Protein AF-A1ZCP8-F1 (afdb_monomer)

Sequence (213 aa):
MRYFDKTYQQSLEYLWQHRATLKKHLPSDSAEAAFVLAMGFPELLRFEAMQNKMETLFLELLYVKNGAAYANFSVGRFQMKPSFAETLEKYAKTYIPKAIPQVYLYQASSIKDVRRERVKRLNQLSWQLRYLYTLYQALNYRYSQQKFSSNAHKLRFFAAAYNYGFLSKSKKIQQWTQVKAFPHGRNHIGKQHNYTIIALDFFKYEALKLTKQ

Structure (mmCIF, N/CA/C/O backbone):
data_AF-A1ZCP8-F1
#
_entry.id   AF-A1ZCP8-F1
#
loop_
_atom_site.group_PDB
_atom_site.id
_atom_site.type_symbol
_atom_site.label_atom_id
_atom_site.label_alt_id
_atom_site.label_comp_id
_atom_site.label_asym_id
_atom_site.label_entity_id
_atom_site.label_seq_id
_atom_site.pdbx_PDB_ins_code
_atom_site.Cartn_x
_atom_site.Cartn_y
_atom_site.Cartn_z
_atom_site.occupancy
_atom_site.B_iso_or_equiv
_atom_site.auth_seq_id
_atom_site.auth_comp_id
_atom_site.auth_asym_id
_atom_site.auth_atom_id
_atom_site.pdbx_PDB_model_num
ATOM 1 N N . MET A 1 1 ? 18.074 -4.777 -15.467 1.00 46.97 1 MET A N 1
ATOM 2 C CA . MET A 1 1 ? 18.771 -4.127 -14.337 1.00 46.97 1 MET A CA 1
ATOM 3 C C . MET A 1 1 ? 17.906 -4.341 -13.108 1.00 46.97 1 MET A C 1
ATOM 5 O O . MET A 1 1 ? 16.798 -3.821 -13.101 1.00 46.97 1 MET A O 1
ATOM 9 N N . ARG A 1 2 ? 18.339 -5.152 -12.136 1.00 59.50 2 ARG A N 1
ATOM 10 C CA . ARG A 1 2 ? 17.604 -5.314 -10.876 1.00 59.50 2 ARG A CA 1
ATOM 11 C C . ARG A 1 2 ? 18.030 -4.160 -9.966 1.00 59.50 2 ARG A C 1
ATOM 13 O O . ARG A 1 2 ? 19.206 -3.842 -9.832 1.00 59.50 2 ARG A O 1
ATOM 20 N N . TYR A 1 3 ? 17.061 -3.382 -9.505 1.00 63.41 3 TYR A N 1
ATOM 21 C CA . TYR A 1 3 ? 17.335 -2.171 -8.737 1.00 63.41 3 TYR A CA 1
ATOM 22 C C . TYR A 1 3 ? 17.775 -2.566 -7.329 1.00 63.41 3 TYR A C 1
ATOM 24 O O . TYR A 1 3 ? 17.060 -3.321 -6.686 1.00 63.41 3 TYR A O 1
ATOM 32 N N . PHE A 1 4 ? 18.894 -2.024 -6.838 1.00 66.75 4 PHE A N 1
ATOM 33 C CA . PHE A 1 4 ? 19.400 -2.295 -5.485 1.00 66.75 4 PHE A CA 1
ATOM 34 C C . PHE A 1 4 ? 19.645 -3.797 -5.210 1.00 66.75 4 PHE A C 1
ATOM 36 O O . PHE A 1 4 ? 19.119 -4.340 -4.246 1.00 66.75 4 PHE A O 1
ATOM 43 N N . ASP A 1 5 ? 20.429 -4.472 -6.063 1.00 75.56 5 ASP A N 1
ATOM 44 C CA . ASP A 1 5 ? 20.560 -5.943 -6.146 1.00 75.56 5 ASP A CA 1
ATOM 45 C C . ASP A 1 5 ? 20.444 -6.714 -4.814 1.00 75.56 5 ASP A C 1
ATOM 47 O O . ASP A 1 5 ? 19.600 -7.604 -4.701 1.00 75.56 5 ASP A O 1
ATOM 51 N N . LYS A 1 6 ? 21.214 -6.348 -3.778 1.00 84.31 6 LYS A N 1
ATOM 52 C CA . LYS A 1 6 ? 21.142 -7.006 -2.460 1.00 84.31 6 LYS A CA 1
ATOM 53 C C . LYS A 1 6 ? 19.794 -6.801 -1.754 1.00 84.31 6 LYS A C 1
ATOM 55 O O . LYS A 1 6 ? 19.198 -7.777 -1.305 1.00 84.31 6 LYS A O 1
ATOM 60 N N . THR A 1 7 ? 19.293 -5.566 -1.666 1.00 86.31 7 THR A N 1
ATOM 61 C CA . THR A 1 7 ? 18.017 -5.288 -0.977 1.00 86.31 7 THR A CA 1
ATOM 62 C C . THR A 1 7 ? 16.819 -5.824 -1.753 1.00 86.31 7 THR A C 1
ATOM 64 O O . THR A 1 7 ? 15.806 -6.177 -1.149 1.00 86.31 7 THR A O 1
ATOM 67 N N . TYR A 1 8 ? 16.942 -5.960 -3.078 1.00 91.00 8 TYR A N 1
ATOM 68 C CA . TYR A 1 8 ? 15.944 -6.638 -3.901 1.00 91.00 8 TYR A CA 1
ATOM 69 C C . TYR A 1 8 ? 15.825 -8.115 -3.527 1.00 91.00 8 TYR A C 1
ATOM 71 O O . TYR A 1 8 ? 14.716 -8.570 -3.261 1.00 91.00 8 TYR A O 1
ATOM 79 N N . GLN A 1 9 ? 16.942 -8.850 -3.447 1.00 90.94 9 GLN A N 1
ATOM 80 C CA . GLN A 1 9 ? 16.918 -10.262 -3.039 1.00 90.94 9 GLN A CA 1
ATOM 81 C C . GLN A 1 9 ? 16.369 -10.433 -1.619 1.00 90.94 9 GLN A C 1
ATOM 83 O O . GLN A 1 9 ? 15.456 -11.227 -1.419 1.00 90.94 9 GLN A O 1
ATOM 88 N N . GLN A 1 10 ? 16.814 -9.612 -0.664 1.00 92.19 10 GLN A N 1
ATOM 89 C CA . GLN A 1 10 ? 16.301 -9.643 0.713 1.00 92.19 10 GLN A CA 1
ATOM 90 C C . GLN A 1 10 ? 14.787 -9.382 0.778 1.00 92.19 10 GLN A C 1
ATOM 92 O O . GLN A 1 10 ? 14.056 -10.060 1.503 1.00 92.19 10 GLN A O 1
ATOM 97 N N . SER A 1 11 ? 14.289 -8.433 -0.022 1.00 93.94 11 SER A N 1
ATOM 98 C CA . SER A 1 11 ? 12.853 -8.153 -0.114 1.00 93.94 11 SER A CA 1
ATOM 99 C C . SER A 1 11 ? 12.077 -9.330 -0.712 1.00 93.94 11 SER A C 1
ATOM 101 O O . SER A 1 11 ? 10.974 -9.628 -0.254 1.00 93.94 11 SER A O 1
ATOM 103 N N . LEU A 1 12 ? 12.637 -10.025 -1.710 1.00 95.00 12 LEU A N 1
ATOM 104 C CA . LEU A 1 12 ? 12.032 -11.238 -2.267 1.00 95.00 12 LEU A CA 1
ATOM 105 C C . LEU A 1 12 ? 12.007 -12.383 -1.253 1.00 95.00 12 LEU A C 1
ATOM 107 O O . LEU A 1 12 ? 10.963 -13.010 -1.081 1.00 95.00 12 LEU A O 1
ATOM 111 N N . GLU A 1 13 ? 13.121 -12.647 -0.572 1.00 95.56 13 GLU A N 1
ATOM 112 C CA . GLU A 1 13 ? 13.226 -13.675 0.468 1.00 95.56 13 GLU A CA 1
ATOM 113 C C . GLU A 1 13 ? 12.196 -13.444 1.576 1.00 95.56 13 GLU A C 1
ATOM 115 O O . GLU A 1 13 ? 11.458 -14.362 1.938 1.00 95.56 13 GLU A O 1
ATOM 120 N N . TYR A 1 14 ? 12.065 -12.198 2.046 1.00 96.38 14 TYR A N 1
ATOM 121 C CA . TYR A 1 14 ? 11.047 -11.819 3.021 1.00 96.38 14 TYR A CA 1
ATOM 122 C C . TYR A 1 14 ? 9.630 -12.169 2.541 1.00 96.38 14 TYR A C 1
ATOM 124 O O . TYR A 1 14 ? 8.842 -12.750 3.293 1.00 96.38 14 TYR A O 1
ATOM 132 N N . LEU A 1 15 ? 9.295 -11.846 1.288 1.00 97.56 15 LEU A N 1
ATOM 133 C CA . LEU A 1 15 ? 7.980 -12.148 0.717 1.00 97.56 15 LEU A CA 1
ATOM 134 C C . LEU A 1 15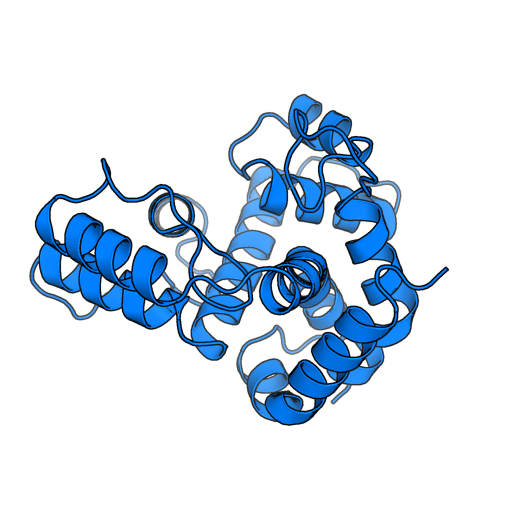 ? 7.740 -13.655 0.568 1.00 97.56 15 LEU A C 1
ATOM 136 O O . LEU A 1 15 ? 6.633 -14.116 0.851 1.00 97.56 15 LEU A O 1
ATOM 140 N N . TRP A 1 16 ? 8.758 -14.427 0.182 1.00 97.56 16 TRP A N 1
ATOM 141 C CA . TRP A 1 16 ? 8.678 -15.888 0.107 1.00 97.56 16 TRP A CA 1
ATOM 142 C C . TRP A 1 16 ? 8.438 -16.525 1.476 1.00 97.56 16 TRP A C 1
ATOM 144 O O . TRP A 1 16 ? 7.531 -17.348 1.612 1.00 97.56 16 TRP A O 1
ATOM 154 N N . GLN A 1 17 ? 9.167 -16.088 2.506 1.00 97.81 17 GLN A N 1
ATOM 155 C CA . GLN A 1 17 ? 8.971 -16.542 3.889 1.00 97.81 17 GLN A CA 1
ATOM 156 C C . GLN A 1 17 ? 7.553 -16.251 4.404 1.00 97.81 17 GLN A C 1
ATOM 158 O O . GLN A 1 17 ? 7.008 -17.007 5.204 1.00 97.81 17 GLN A O 1
ATOM 163 N N . HIS A 1 18 ? 6.922 -15.180 3.915 1.00 97.75 18 HIS A N 1
ATOM 164 C CA . HIS A 1 18 ? 5.583 -14.762 4.330 1.00 97.75 18 HIS A CA 1
ATOM 165 C C . HIS A 1 18 ? 4.491 -15.102 3.308 1.00 97.75 18 HIS A C 1
ATOM 167 O O . HIS A 1 18 ? 3.379 -14.574 3.400 1.00 97.75 18 HIS A O 1
ATOM 173 N N . ARG A 1 19 ? 4.755 -16.004 2.352 1.00 96.75 19 ARG A N 1
ATOM 174 C CA . ARG A 1 19 ? 3.826 -16.326 1.254 1.00 96.75 19 ARG A CA 1
ATOM 175 C C . ARG A 1 19 ? 2.437 -16.752 1.738 1.00 96.75 19 ARG A C 1
ATOM 177 O O . ARG A 1 19 ? 1.441 -16.363 1.134 1.00 96.75 19 ARG A O 1
ATOM 184 N N . ALA A 1 20 ? 2.345 -17.487 2.847 1.00 96.88 20 ALA A N 1
ATOM 185 C CA . ALA A 1 20 ? 1.059 -17.857 3.446 1.00 96.88 20 ALA A CA 1
ATOM 186 C C . ALA A 1 20 ? 0.233 -16.623 3.867 1.00 96.88 20 ALA A C 1
ATOM 188 O O . ALA A 1 20 ? -0.966 -16.544 3.600 1.00 96.88 20 ALA A O 1
ATOM 189 N N . THR A 1 21 ? 0.885 -15.618 4.457 1.00 97.88 21 THR A N 1
ATOM 190 C CA . THR A 1 21 ? 0.264 -14.336 4.826 1.00 97.88 21 THR A CA 1
ATOM 191 C C . THR A 1 21 ? -0.163 -13.547 3.591 1.00 97.88 21 THR A C 1
ATOM 193 O O . THR A 1 21 ? -1.246 -12.960 3.604 1.00 97.88 21 THR A O 1
ATOM 196 N N . LEU A 1 22 ? 0.644 -13.563 2.518 1.00 97.62 22 LEU A N 1
ATOM 197 C CA . LEU A 1 22 ? 0.283 -12.949 1.234 1.00 97.62 22 LEU A CA 1
ATOM 198 C C . LEU A 1 22 ? -1.015 -13.562 0.695 1.00 97.62 22 LEU A C 1
ATOM 200 O O . LEU A 1 22 ? -1.981 -12.836 0.483 1.00 97.62 22 LEU A O 1
ATOM 204 N N . LYS A 1 23 ? -1.069 -14.895 0.567 1.00 95.25 23 LYS A N 1
AT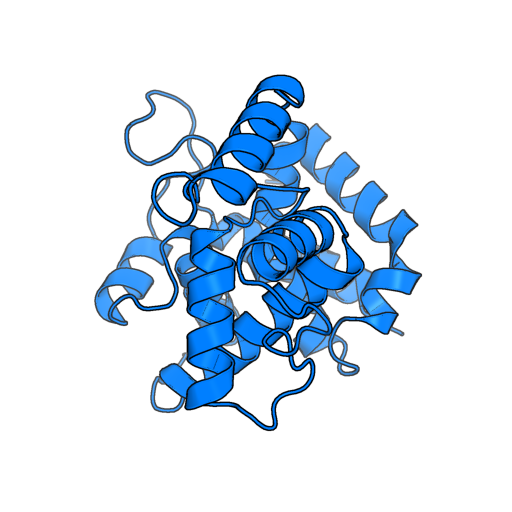OM 205 C CA . LYS A 1 23 ? -2.244 -15.630 0.067 1.00 95.25 23 LYS A CA 1
ATOM 206 C C . LYS A 1 23 ? -3.507 -15.381 0.897 1.00 95.25 23 LYS A C 1
ATOM 208 O O . LYS A 1 23 ? -4.596 -15.310 0.347 1.00 95.25 23 LYS A O 1
ATOM 213 N N . LYS A 1 24 ? -3.367 -15.238 2.218 1.00 96.31 24 LYS A N 1
ATOM 214 C CA . LYS A 1 24 ? -4.502 -15.019 3.128 1.00 96.31 24 LYS A CA 1
ATOM 215 C C . LYS A 1 24 ? -5.106 -13.612 3.040 1.00 96.31 24 LYS A C 1
ATOM 217 O O . LYS A 1 24 ? -6.275 -13.437 3.379 1.00 96.31 24 LYS A O 1
ATOM 222 N N . HIS A 1 25 ? -4.312 -12.597 2.696 1.00 97.06 25 HIS A N 1
ATOM 223 C CA . HIS A 1 25 ? -4.720 -11.191 2.833 1.00 97.06 25 HIS A CA 1
ATOM 224 C C . HIS A 1 25 ? -4.748 -10.392 1.530 1.00 97.06 25 HIS A C 1
ATOM 226 O O . HIS A 1 25 ? -5.313 -9.297 1.521 1.00 97.06 25 HIS A O 1
ATOM 232 N N . LEU A 1 26 ? -4.163 -10.915 0.455 1.00 96.81 26 LEU A N 1
ATOM 233 C CA . LEU A 1 26 ? -4.337 -10.398 -0.899 1.00 96.81 26 LEU A CA 1
ATOM 234 C C . LEU A 1 26 ? -5.581 -11.019 -1.571 1.00 96.81 26 LEU A C 1
ATOM 236 O O . LEU A 1 26 ? -6.120 -12.002 -1.059 1.00 96.81 26 LEU A O 1
ATOM 240 N N . PRO A 1 27 ? -6.052 -10.444 -2.695 1.00 95.56 27 PRO A N 1
ATOM 241 C CA . PRO A 1 27 ? -7.112 -11.029 -3.520 1.00 95.56 27 PRO A CA 1
ATOM 242 C C . PRO A 1 27 ? -6.867 -12.500 -3.871 1.00 95.56 27 PRO A C 1
ATOM 244 O O . PRO A 1 27 ? -5.724 -12.927 -4.019 1.00 95.56 27 PRO A O 1
ATOM 247 N N . SER A 1 28 ? -7.944 -13.268 -4.051 1.00 94.44 28 SER A N 1
ATOM 248 C CA . SER A 1 28 ? -7.852 -14.679 -4.451 1.00 94.44 28 SER A CA 1
ATOM 249 C C . SER A 1 28 ? -7.347 -14.859 -5.885 1.00 94.44 28 SER A C 1
ATOM 251 O O . SER A 1 28 ? -6.695 -15.864 -6.175 1.00 94.44 28 SER A O 1
ATOM 253 N N . ASP A 1 29 ? -7.634 -13.896 -6.768 1.00 96.94 29 ASP A N 1
ATOM 254 C CA . ASP A 1 29 ? -7.079 -13.850 -8.121 1.00 96.94 29 ASP A CA 1
ATOM 255 C C . ASP A 1 29 ? -5.576 -13.532 -8.079 1.00 96.94 29 ASP A C 1
ATOM 257 O O . ASP A 1 29 ? -5.149 -12.489 -7.575 1.00 96.94 29 ASP A O 1
ATOM 261 N N . SER A 1 30 ? -4.750 -14.431 -8.619 1.00 97.19 30 SER A N 1
ATOM 262 C CA . SER A 1 30 ? -3.290 -14.307 -8.542 1.00 97.19 30 SER A CA 1
ATOM 263 C C . SER A 1 30 ? -2.742 -13.101 -9.308 1.00 97.19 30 SER A C 1
ATOM 265 O O . SER A 1 30 ? -1.717 -12.549 -8.892 1.00 97.19 30 SER A O 1
ATOM 267 N N . ALA A 1 31 ? -3.384 -12.681 -10.403 1.00 97.31 31 ALA A N 1
ATOM 268 C CA . ALA A 1 31 ? -2.944 -11.528 -11.184 1.00 97.31 31 ALA A CA 1
ATOM 269 C C . ALA A 1 31 ? -3.267 -10.215 -10.457 1.00 97.31 31 ALA A C 1
ATOM 271 O O . ALA A 1 31 ? -2.422 -9.319 -10.388 1.00 97.31 31 ALA A O 1
ATOM 272 N N . GLU A 1 32 ? -4.447 -10.124 -9.849 1.00 98.06 32 GLU A N 1
ATOM 273 C CA . GLU A 1 32 ? -4.851 -9.013 -8.996 1.00 98.06 32 GLU A CA 1
ATOM 274 C C . GLU A 1 32 ? -3.979 -8.935 -7.740 1.00 98.06 32 GLU A C 1
ATOM 276 O O . GLU A 1 32 ? -3.445 -7.873 -7.425 1.00 98.06 32 GLU A O 1
ATOM 281 N N . ALA A 1 33 ? -3.727 -10.061 -7.069 1.00 98.31 33 ALA A N 1
ATOM 282 C CA . ALA A 1 33 ? -2.812 -10.121 -5.935 1.00 98.31 33 ALA A CA 1
ATOM 283 C C . ALA A 1 33 ? -1.395 -9.664 -6.307 1.00 98.31 33 ALA A C 1
ATOM 285 O O . ALA A 1 33 ? -0.784 -8.886 -5.569 1.00 98.31 33 ALA A O 1
ATOM 286 N N . ALA A 1 34 ? -0.882 -10.103 -7.462 1.00 98.56 34 ALA A N 1
ATOM 287 C CA . ALA A 1 34 ? 0.421 -9.678 -7.968 1.00 98.56 34 ALA A CA 1
ATOM 288 C C . ALA A 1 34 ? 0.452 -8.165 -8.214 1.00 98.56 34 ALA A C 1
ATOM 290 O O . ALA A 1 34 ? 1.423 -7.496 -7.860 1.00 98.56 34 ALA A O 1
ATOM 291 N N . PHE A 1 35 ? -0.626 -7.616 -8.780 1.00 98.75 35 PHE A N 1
ATOM 292 C CA . PHE A 1 35 ? -0.774 -6.187 -9.025 1.00 98.75 35 PHE A CA 1
ATOM 293 C C . PHE A 1 35 ? -0.766 -5.396 -7.713 1.00 98.75 35 PHE A C 1
ATOM 295 O O . PHE A 1 35 ? 0.004 -4.445 -7.574 1.00 98.75 35 PHE A O 1
ATOM 302 N N . VAL A 1 36 ? -1.599 -5.796 -6.745 1.00 98.69 36 VAL A N 1
ATOM 303 C CA . VAL A 1 36 ? -1.706 -5.146 -5.431 1.00 98.69 36 VAL A CA 1
ATOM 304 C C . VAL A 1 36 ? -0.352 -5.151 -4.735 1.00 98.69 36 VAL A C 1
ATOM 306 O O . VAL A 1 36 ? 0.116 -4.098 -4.312 1.00 98.69 36 VAL A O 1
ATOM 309 N N . LEU A 1 37 ? 0.318 -6.304 -4.669 1.00 98.62 37 LEU A N 1
ATOM 310 C CA . LEU A 1 37 ? 1.628 -6.419 -4.032 1.00 98.62 37 LEU A CA 1
ATOM 311 C C . LEU A 1 37 ? 2.676 -5.526 -4.714 1.00 98.62 37 LEU A C 1
ATOM 313 O O . LEU A 1 37 ? 3.443 -4.836 -4.039 1.00 98.62 37 LEU A O 1
ATOM 317 N N . ALA A 1 38 ? 2.676 -5.488 -6.049 1.00 98.69 38 ALA A N 1
ATOM 318 C CA . ALA A 1 38 ? 3.617 -4.690 -6.824 1.00 98.69 38 ALA A CA 1
ATOM 319 C C . ALA A 1 38 ? 3.480 -3.180 -6.599 1.00 98.69 38 ALA A C 1
ATOM 321 O O . ALA A 1 38 ? 4.489 -2.477 -6.646 1.00 98.69 38 ALA A O 1
ATOM 322 N N . MET A 1 39 ? 2.275 -2.676 -6.301 1.00 98.44 39 MET A N 1
ATOM 323 C CA . MET A 1 39 ? 2.068 -1.254 -5.989 1.00 98.44 39 MET A CA 1
ATOM 324 C C . MET A 1 39 ? 2.943 -0.773 -4.829 1.00 98.44 39 MET A C 1
ATOM 326 O O . MET A 1 39 ? 3.375 0.375 -4.851 1.00 98.44 39 MET A O 1
ATOM 330 N N . GLY A 1 40 ? 3.173 -1.631 -3.829 1.00 98.00 40 GLY A N 1
ATOM 331 C CA . GLY A 1 40 ? 3.925 -1.295 -2.622 1.00 98.00 40 GLY A CA 1
ATOM 332 C C . GLY A 1 40 ? 5.351 -1.844 -2.576 1.00 98.00 40 GLY A C 1
ATOM 333 O O . GLY A 1 40 ? 6.109 -1.442 -1.698 1.00 98.00 40 GLY A O 1
ATOM 334 N N . PHE A 1 41 ? 5.737 -2.736 -3.497 1.00 97.75 41 PHE A N 1
ATOM 335 C CA . PHE A 1 41 ? 7.040 -3.415 -3.477 1.00 97.75 41 PHE A CA 1
ATOM 336 C C . PHE A 1 41 ? 8.254 -2.481 -3.338 1.00 97.75 41 PHE A C 1
ATOM 338 O O . PHE A 1 41 ? 9.140 -2.810 -2.547 1.00 97.75 41 PHE A O 1
ATOM 345 N N . PRO A 1 42 ? 8.328 -1.312 -4.013 1.00 96.88 42 PRO A N 1
ATOM 346 C CA . PRO A 1 42 ? 9.490 -0.442 -3.852 1.00 96.88 42 PRO A CA 1
ATOM 347 C C . PRO A 1 42 ? 9.715 0.000 -2.397 1.00 96.88 42 PRO A C 1
ATOM 349 O O . PRO A 1 42 ? 10.852 0.241 -2.012 1.00 96.88 42 PRO A O 1
ATOM 352 N N . GLU A 1 43 ? 8.681 0.044 -1.550 1.00 95.62 43 GLU A N 1
ATOM 353 C CA . GLU A 1 43 ? 8.855 0.375 -0.128 1.00 95.62 43 GLU A CA 1
ATOM 354 C C . GLU A 1 43 ? 9.630 -0.684 0.656 1.00 95.62 43 GLU A C 1
ATOM 356 O O . GLU A 1 43 ? 10.355 -0.328 1.582 1.00 95.62 43 GLU A O 1
ATOM 361 N N . LEU A 1 44 ? 9.566 -1.954 0.245 1.00 94.50 44 LEU A N 1
ATOM 362 C CA . LEU A 1 44 ? 10.376 -3.017 0.845 1.00 94.50 44 LEU A CA 1
ATOM 363 C C . LEU A 1 44 ? 11.868 -2.757 0.603 1.00 94.50 44 LEU A C 1
ATOM 365 O O . LEU A 1 44 ? 12.665 -2.836 1.534 1.00 94.50 44 LEU A O 1
ATOM 369 N N . LEU A 1 45 ? 12.225 -2.321 -0.613 1.00 92.69 45 LEU A N 1
ATOM 370 C CA . LEU A 1 45 ? 13.603 -1.943 -0.943 1.00 92.69 45 LEU A CA 1
ATOM 371 C C . LEU A 1 45 ? 14.085 -0.767 -0.085 1.00 92.69 45 LEU A C 1
ATOM 373 O O . LEU A 1 45 ? 15.241 -0.742 0.335 1.00 92.69 45 LEU A O 1
ATOM 377 N N . ARG A 1 46 ? 13.204 0.214 0.161 1.00 89.44 46 ARG A N 1
ATOM 378 C CA . ARG A 1 46 ? 13.512 1.385 0.995 1.00 89.44 46 ARG A CA 1
ATOM 379 C C . ARG A 1 46 ? 13.667 1.008 2.462 1.00 89.44 46 ARG A C 1
ATOM 381 O O . ARG A 1 46 ? 14.573 1.520 3.109 1.00 89.44 46 ARG A O 1
ATOM 388 N N . PHE A 1 47 ? 12.813 0.125 2.972 1.00 87.19 47 PHE A N 1
ATOM 389 C CA . PHE A 1 47 ? 12.849 -0.325 4.360 1.00 87.19 47 PHE A CA 1
ATOM 390 C C . PHE A 1 47 ? 14.164 -1.031 4.707 1.00 87.19 47 PHE A C 1
ATOM 392 O O . PHE A 1 47 ? 14.749 -0.753 5.749 1.00 87.19 47 PHE A O 1
ATOM 399 N N . GLU A 1 48 ? 14.664 -1.899 3.826 1.00 78.00 48 GLU A N 1
ATOM 400 C CA . GLU A 1 48 ? 15.955 -2.567 4.049 1.00 78.00 48 GLU A CA 1
ATOM 401 C C . GLU A 1 48 ? 17.140 -1.582 3.990 1.00 78.00 48 GLU A C 1
ATOM 403 O O . GLU A 1 48 ? 18.173 -1.814 4.612 1.00 78.00 48 GLU A O 1
ATOM 408 N N . ALA A 1 49 ? 16.985 -0.450 3.293 1.00 70.62 49 ALA A N 1
ATOM 409 C CA . ALA A 1 49 ? 18.005 0.595 3.190 1.00 70.62 49 ALA A CA 1
ATOM 410 C C . ALA A 1 49 ? 17.945 1.656 4.311 1.00 70.62 49 ALA A C 1
ATOM 412 O O . ALA A 1 49 ? 18.906 2.403 4.489 1.00 70.62 49 ALA A O 1
ATOM 413 N N . MET A 1 50 ? 16.832 1.765 5.045 1.00 69.88 50 MET A N 1
ATOM 414 C CA . MET A 1 50 ? 16.590 2.807 6.049 1.00 69.88 50 MET A CA 1
ATOM 415 C C . MET A 1 50 ? 16.148 2.178 7.376 1.00 69.88 50 MET A C 1
ATOM 417 O O . MET A 1 50 ? 14.993 1.783 7.517 1.00 69.88 50 MET A O 1
ATOM 421 N N . GLN A 1 51 ? 17.022 2.125 8.386 1.00 60.88 51 GLN A N 1
ATOM 422 C CA . GLN A 1 51 ? 16.620 1.705 9.736 1.00 60.88 51 GLN A CA 1
ATOM 423 C C . GLN A 1 51 ? 17.067 2.680 10.828 1.00 60.88 51 GLN A C 1
ATOM 425 O O . GLN A 1 51 ? 18.168 2.571 11.348 1.00 60.88 51 GLN A O 1
ATOM 430 N N . ASN A 1 52 ? 16.122 3.529 11.257 1.00 67.38 52 ASN A N 1
ATOM 431 C CA . ASN A 1 52 ? 16.118 4.218 12.554 1.00 67.38 52 ASN A CA 1
ATOM 432 C C . ASN A 1 52 ? 14.841 3.845 13.336 1.00 67.38 52 ASN A C 1
ATOM 434 O O . ASN A 1 52 ? 13.858 4.589 13.379 1.00 67.38 52 ASN A O 1
ATOM 438 N N . LYS A 1 53 ? 14.826 2.656 13.955 1.00 71.31 53 LYS A N 1
ATOM 439 C CA . LYS A 1 53 ? 13.641 2.130 14.673 1.00 71.31 53 LYS A CA 1
ATOM 440 C C . LYS A 1 53 ? 13.242 2.979 15.890 1.00 71.31 53 LYS A C 1
ATOM 442 O O . LYS A 1 53 ? 12.054 3.108 16.174 1.00 71.31 53 LYS A O 1
ATOM 447 N N . MET A 1 54 ? 14.215 3.588 16.573 1.00 74.06 54 MET A N 1
ATOM 448 C CA . MET A 1 54 ? 13.972 4.412 17.767 1.00 74.06 54 MET A CA 1
ATOM 449 C C . MET A 1 54 ? 13.211 5.703 17.451 1.00 74.06 54 MET A C 1
ATOM 451 O O . MET A 1 54 ? 12.255 6.040 18.146 1.00 74.06 54 MET A O 1
ATOM 455 N N . GLU A 1 55 ? 13.589 6.391 16.372 1.00 80.88 55 GLU A N 1
ATOM 456 C CA . GLU A 1 55 ? 12.913 7.612 15.916 1.00 80.88 55 GLU A CA 1
ATOM 457 C C . GLU A 1 55 ? 11.445 7.332 15.567 1.00 80.88 55 GLU A C 1
ATOM 459 O O . GLU A 1 55 ? 10.544 8.071 15.963 1.00 80.88 55 GLU A O 1
ATOM 464 N N . THR A 1 56 ? 11.194 6.200 14.905 1.00 82.31 56 THR A N 1
ATOM 465 C CA . THR A 1 56 ? 9.835 5.774 14.547 1.00 82.31 56 THR A CA 1
ATOM 466 C C . THR A 1 56 ? 8.983 5.530 15.794 1.00 82.31 56 THR A C 1
ATOM 468 O O . THR A 1 56 ? 7.868 6.038 15.870 1.00 82.31 56 THR A O 1
ATOM 471 N N . LEU A 1 57 ? 9.511 4.834 16.807 1.00 84.94 57 LEU A N 1
ATOM 472 C CA . LEU A 1 57 ? 8.780 4.561 18.049 1.00 84.94 57 LEU A CA 1
ATOM 473 C C . LEU A 1 57 ? 8.378 5.851 18.785 1.00 84.94 57 LEU A C 1
ATOM 475 O O . LEU A 1 57 ? 7.265 5.960 19.303 1.00 84.94 57 LEU A O 1
ATOM 479 N N . PHE A 1 58 ? 9.261 6.851 18.813 1.00 88.12 58 PHE A N 1
ATOM 480 C CA . PHE A 1 58 ? 8.947 8.144 19.417 1.00 88.12 58 PHE A CA 1
ATOM 481 C C . PHE A 1 58 ? 7.804 8.860 18.678 1.00 88.12 58 PHE A C 1
ATOM 483 O O . PHE A 1 58 ? 6.864 9.352 19.309 1.00 88.12 58 PHE A O 1
ATOM 490 N N . LEU A 1 59 ? 7.833 8.859 17.343 1.00 88.62 59 LEU A N 1
ATOM 491 C CA . LEU A 1 59 ? 6.782 9.456 16.512 1.00 88.62 59 LEU A CA 1
ATOM 492 C C . LEU A 1 59 ? 5.442 8.720 16.650 1.00 88.62 59 LEU A C 1
ATOM 494 O O . LEU A 1 59 ? 4.393 9.364 16.710 1.00 88.62 59 LEU A O 1
ATOM 498 N N . GLU A 1 60 ? 5.460 7.394 16.797 1.00 90.44 60 GLU A N 1
ATOM 499 C CA . GLU A 1 60 ? 4.269 6.602 17.116 1.00 90.44 60 GLU A CA 1
ATOM 500 C C . GLU A 1 60 ? 3.622 7.045 18.432 1.00 90.44 60 GLU A C 1
ATOM 502 O O . GLU A 1 60 ? 2.407 7.266 18.485 1.00 90.44 60 GLU A O 1
ATOM 507 N N . LEU A 1 61 ? 4.421 7.236 19.487 1.00 90.56 61 LEU A N 1
ATOM 508 C CA . LEU A 1 61 ? 3.930 7.714 20.781 1.00 90.56 61 LEU A CA 1
ATOM 509 C C . LEU A 1 61 ? 3.332 9.121 20.679 1.00 90.56 61 LEU A C 1
ATOM 511 O O . LEU A 1 61 ? 2.253 9.366 21.230 1.00 90.56 61 LEU A O 1
ATOM 515 N N . LEU A 1 62 ? 4.000 10.031 19.963 1.00 92.62 62 LEU A N 1
ATOM 516 C CA . LEU A 1 62 ? 3.496 11.384 19.727 1.00 92.62 62 LEU A CA 1
ATOM 517 C C . LEU A 1 62 ? 2.185 11.365 18.944 1.00 92.62 62 LEU A C 1
ATOM 519 O O . LEU A 1 62 ? 1.246 12.058 19.320 1.00 92.62 62 LEU A O 1
ATOM 523 N N . TYR A 1 63 ? 2.062 10.531 17.915 1.00 94.19 63 TYR A N 1
ATOM 524 C CA . TYR A 1 63 ? 0.822 10.384 17.160 1.00 94.19 63 TYR A CA 1
ATOM 525 C C . TYR A 1 63 ? -0.329 9.838 18.008 1.00 94.19 63 TYR A C 1
ATOM 527 O O . TYR A 1 63 ? -1.438 10.376 17.972 1.00 94.19 63 TYR A O 1
ATOM 535 N N . VAL A 1 64 ? -0.085 8.810 18.822 1.00 92.19 64 VAL A N 1
ATOM 536 C CA . VAL A 1 64 ? -1.124 8.262 19.704 1.00 92.19 64 VAL A CA 1
ATOM 537 C C . VAL A 1 64 ? -1.598 9.316 20.708 1.00 92.19 64 VAL A C 1
ATOM 539 O O . VAL A 1 64 ? -2.805 9.450 20.921 1.00 92.19 64 VAL A O 1
ATOM 542 N N . LYS A 1 65 ? -0.674 10.086 21.301 1.00 91.88 65 LYS A N 1
ATOM 543 C CA . LYS A 1 65 ? -0.997 11.117 22.301 1.00 91.88 65 LYS A CA 1
ATOM 544 C C . LYS A 1 65 ? -1.628 12.369 21.682 1.00 91.88 65 LYS A C 1
ATOM 546 O O . LYS A 1 65 ? -2.674 12.809 22.146 1.00 91.88 65 LYS A O 1
ATOM 551 N N . ASN A 1 66 ? -1.035 12.891 20.613 1.00 90.81 66 ASN A N 1
ATOM 552 C CA . ASN A 1 66 ? -1.288 14.243 20.107 1.00 90.81 66 ASN A CA 1
ATOM 553 C C . ASN A 1 66 ? -2.011 14.260 18.744 1.00 90.81 66 ASN A C 1
ATOM 555 O O . ASN A 1 66 ? -2.450 15.309 18.280 1.00 90.81 66 ASN A O 1
ATOM 559 N N . GLY A 1 67 ? -2.191 13.104 18.101 1.00 89.06 67 GLY A N 1
ATOM 560 C CA . GLY A 1 67 ? -3.018 12.952 16.906 1.00 89.06 67 GLY A CA 1
ATOM 561 C C . GLY A 1 67 ? -2.365 13.376 15.595 1.00 89.06 67 GLY A C 1
ATOM 562 O O . GLY A 1 67 ? -1.157 13.246 15.405 1.00 89.06 67 GLY A O 1
ATOM 563 N N . ALA A 1 68 ? -3.202 13.843 14.662 1.00 86.44 68 ALA A N 1
ATOM 564 C CA . ALA A 1 68 ? -2.870 13.957 13.240 1.00 86.44 68 ALA A CA 1
ATOM 565 C C . ALA A 1 68 ? -1.676 14.884 12.938 1.00 86.44 68 ALA A C 1
ATOM 567 O O . ALA A 1 68 ? -0.983 14.679 11.943 1.00 86.44 68 ALA A O 1
ATOM 568 N N . ALA A 1 69 ? -1.386 15.848 13.821 1.00 86.88 69 ALA A N 1
ATOM 569 C CA . ALA A 1 69 ? -0.212 16.717 13.719 1.00 86.88 69 ALA A CA 1
ATOM 570 C C . ALA A 1 69 ? 1.113 15.929 13.667 1.00 86.88 69 ALA A C 1
ATOM 572 O O . ALA A 1 69 ? 2.068 16.369 13.033 1.00 86.88 69 ALA A O 1
ATOM 573 N N . TYR A 1 70 ? 1.146 14.731 14.259 1.00 89.38 70 TYR A N 1
ATOM 574 C CA . TYR A 1 70 ? 2.314 13.848 14.296 1.00 89.38 70 TYR A CA 1
ATOM 575 C C . TYR A 1 70 ? 2.156 12.619 13.395 1.00 89.38 70 TYR A C 1
ATOM 577 O O . TYR A 1 70 ? 2.907 11.666 13.521 1.00 89.38 70 TYR A O 1
ATOM 585 N N . ALA A 1 71 ? 1.194 12.608 12.470 1.00 85.88 71 ALA A N 1
ATOM 586 C CA . ALA A 1 71 ? 0.871 11.436 11.650 1.00 85.88 71 ALA A CA 1
ATOM 587 C C . ALA A 1 71 ? 1.749 11.263 10.392 1.00 85.88 71 ALA A C 1
ATOM 589 O O . ALA A 1 71 ? 1.493 10.372 9.581 1.00 85.88 71 ALA A O 1
ATOM 590 N N . ASN A 1 72 ? 2.750 12.126 10.186 1.00 89.12 72 ASN A N 1
ATOM 591 C CA . ASN A 1 72 ? 3.517 12.229 8.938 1.00 89.12 72 ASN A CA 1
ATOM 592 C C . ASN A 1 72 ? 4.875 11.509 8.981 1.00 89.12 72 ASN A C 1
ATOM 594 O O . ASN A 1 72 ? 5.881 12.040 8.519 1.00 89.12 72 ASN A O 1
ATOM 598 N N . PHE A 1 73 ? 4.882 10.271 9.465 1.00 89.88 73 PHE A N 1
ATOM 599 C CA . PHE A 1 73 ? 6.042 9.373 9.479 1.00 89.88 73 PHE A CA 1
ATOM 600 C C . PHE A 1 73 ? 5.656 8.010 8.903 1.00 89.88 73 PHE A C 1
ATOM 602 O O . PHE A 1 73 ? 4.473 7.692 8.827 1.00 89.88 73 PHE A O 1
ATOM 609 N N . SER A 1 74 ? 6.634 7.229 8.446 1.00 90.25 74 SER A N 1
ATOM 610 C CA . SER A 1 74 ? 6.382 5.950 7.767 1.00 90.25 74 SER A CA 1
ATOM 611 C C . SER A 1 74 ? 6.558 4.780 8.731 1.00 90.25 74 SER A C 1
ATOM 613 O O . SER A 1 74 ? 7.515 4.763 9.498 1.00 90.25 74 SER A O 1
ATOM 615 N N . VAL A 1 75 ? 5.653 3.800 8.674 1.00 90.19 75 VAL A N 1
ATOM 616 C CA . VAL A 1 75 ? 5.612 2.658 9.600 1.00 90.19 75 VAL A CA 1
ATOM 617 C C . VAL A 1 75 ? 5.654 1.331 8.847 1.00 90.19 75 VAL A C 1
ATOM 619 O O . VAL A 1 75 ? 5.028 1.167 7.793 1.00 90.19 75 VAL A O 1
ATOM 622 N N . GLY A 1 76 ? 6.387 0.372 9.419 1.00 91.81 76 GLY A N 1
ATOM 623 C CA . GLY A 1 76 ? 6.531 -0.989 8.909 1.00 91.81 76 GLY A CA 1
ATOM 624 C C . GLY A 1 76 ? 7.168 -1.073 7.516 1.00 91.81 76 GLY A C 1
ATOM 625 O O . GLY A 1 76 ? 7.642 -0.090 6.951 1.00 91.81 76 GLY A O 1
ATOM 626 N N . ARG A 1 77 ? 7.160 -2.270 6.923 1.00 93.31 77 ARG A N 1
ATOM 627 C CA . ARG A 1 77 ? 7.895 -2.540 5.672 1.00 93.31 77 ARG A CA 1
ATOM 628 C C . ARG A 1 77 ? 7.341 -1.840 4.442 1.00 93.31 77 ARG A C 1
ATOM 630 O O . ARG A 1 77 ? 8.103 -1.363 3.617 1.00 93.31 77 ARG A O 1
ATOM 637 N N . PHE A 1 78 ? 6.021 -1.718 4.353 1.00 96.00 78 PHE A N 1
ATOM 638 C CA . PHE A 1 78 ? 5.389 -0.936 3.294 1.00 96.00 78 PHE A CA 1
ATOM 639 C C . PHE A 1 78 ? 5.458 0.577 3.533 1.00 96.00 78 PHE A C 1
ATOM 641 O O . PHE A 1 78 ? 4.946 1.325 2.710 1.00 96.00 78 PHE A O 1
ATOM 648 N N . GLN A 1 79 ? 6.086 1.046 4.620 1.00 94.06 79 GLN A N 1
ATOM 649 C CA . GLN A 1 79 ? 6.342 2.467 4.874 1.00 94.06 79 GLN A CA 1
ATOM 650 C C . GLN A 1 79 ? 5.076 3.345 4.793 1.00 94.06 79 GLN A C 1
ATOM 652 O O . GLN A 1 79 ? 5.090 4.463 4.276 1.00 94.06 79 GLN A O 1
ATOM 657 N N . MET A 1 80 ? 3.957 2.836 5.313 1.00 95.62 80 MET A N 1
ATOM 658 C CA . MET A 1 80 ? 2.674 3.539 5.301 1.00 95.62 80 MET A CA 1
ATOM 659 C C . MET A 1 80 ? 2.638 4.612 6.386 1.00 95.62 80 MET A C 1
ATOM 661 O O . MET A 1 80 ? 3.057 4.368 7.517 1.00 95.62 80 MET A O 1
ATOM 665 N N . LYS A 1 81 ? 2.089 5.787 6.063 1.00 95.88 81 LYS A N 1
ATOM 666 C CA . LYS A 1 81 ? 1.893 6.863 7.044 1.00 95.88 81 LYS A CA 1
ATOM 667 C C . LYS A 1 81 ? 0.572 6.695 7.802 1.00 95.88 81 LYS A C 1
ATOM 669 O O . LYS A 1 81 ? -0.432 6.373 7.160 1.00 95.88 81 LYS A O 1
ATOM 674 N N . PRO A 1 82 ? 0.497 6.996 9.111 1.00 97.06 82 PRO A N 1
ATOM 675 C CA . PRO A 1 82 ? -0.787 7.074 9.806 1.00 97.06 82 PRO A CA 1
ATOM 676 C C . PRO A 1 82 ? -1.774 8.043 9.144 1.00 97.06 82 PRO A C 1
ATOM 678 O O . PRO A 1 82 ? -2.949 7.709 9.018 1.00 97.06 82 PRO A O 1
ATOM 681 N N . SER A 1 83 ? -1.304 9.183 8.621 1.00 96.81 83 SER A N 1
ATOM 682 C CA . SER A 1 83 ? -2.155 10.134 7.885 1.00 96.81 83 SER A CA 1
ATOM 683 C C . SER A 1 83 ? -2.715 9.547 6.583 1.00 96.81 83 SER A C 1
ATOM 685 O O . SER A 1 83 ? -3.863 9.813 6.216 1.00 96.81 83 SER A O 1
ATOM 687 N N . PHE A 1 84 ? -1.940 8.699 5.901 1.00 97.69 84 PHE A N 1
ATOM 688 C CA . PHE A 1 84 ? -2.412 7.939 4.743 1.00 97.69 84 PHE A CA 1
ATOM 689 C C . PHE A 1 84 ? -3.520 6.958 5.143 1.00 97.69 84 PHE A C 1
ATOM 691 O O . PHE A 1 84 ? -4.569 6.941 4.501 1.00 97.69 84 PHE A O 1
ATOM 698 N N . ALA A 1 85 ? -3.315 6.191 6.215 1.00 97.94 85 ALA A N 1
ATOM 699 C CA . ALA A 1 85 ? -4.289 5.218 6.698 1.00 97.94 85 ALA A CA 1
ATOM 700 C C . ALA A 1 85 ? -5.601 5.885 7.141 1.00 97.94 85 ALA A C 1
ATOM 702 O O . ALA A 1 85 ? -6.660 5.483 6.668 1.00 97.94 85 ALA A O 1
ATOM 703 N N . GLU A 1 86 ? -5.542 6.972 7.921 1.00 97.44 86 GLU A N 1
ATOM 704 C CA . GLU A 1 86 ? -6.724 7.771 8.292 1.00 97.44 86 GLU A CA 1
ATOM 705 C C . GLU A 1 86 ? -7.515 8.239 7.064 1.00 97.44 86 GLU A C 1
ATOM 707 O O . GLU A 1 86 ? -8.742 8.124 7.000 1.00 97.44 86 GLU A O 1
ATOM 712 N N . THR A 1 87 ? -6.798 8.751 6.061 1.00 97.88 87 THR A N 1
ATOM 713 C CA . THR A 1 87 ? -7.403 9.248 4.824 1.00 97.88 87 THR A CA 1
ATOM 714 C C . THR A 1 87 ? -8.062 8.117 4.035 1.00 97.88 87 THR A C 1
ATOM 716 O O . THR A 1 87 ? -9.180 8.280 3.543 1.00 97.88 87 THR A O 1
ATOM 719 N N . LEU A 1 88 ? -7.393 6.966 3.921 1.00 98.50 88 LEU A N 1
ATOM 720 C CA . LEU A 1 88 ? -7.907 5.801 3.205 1.00 98.50 88 LEU A CA 1
ATOM 721 C C . LEU A 1 88 ? -9.096 5.163 3.923 1.00 98.50 88 LEU A C 1
ATOM 723 O O . LEU A 1 88 ? -10.062 4.800 3.266 1.00 98.50 88 LEU A O 1
ATOM 727 N N . GLU A 1 89 ? -9.077 5.075 5.250 1.00 98.19 89 GLU A N 1
ATOM 728 C CA . GLU A 1 89 ? -10.200 4.577 6.048 1.00 98.19 89 GLU A CA 1
ATOM 729 C C . GLU A 1 89 ? -11.436 5.458 5.883 1.00 98.19 89 GLU A C 1
ATOM 731 O O . GLU A 1 89 ? -12.524 4.949 5.609 1.00 98.19 89 GLU A O 1
ATOM 736 N N . LYS A 1 90 ? -11.270 6.785 5.984 1.00 97.81 90 LYS A N 1
ATOM 737 C CA . LYS A 1 90 ? -12.359 7.739 5.747 1.00 97.81 90 LYS A CA 1
ATOM 738 C C . LYS A 1 90 ? -12.903 7.597 4.327 1.00 97.81 90 LYS A C 1
ATOM 740 O O . LYS A 1 90 ? -14.113 7.512 4.144 1.00 97.81 90 LYS A O 1
ATOM 745 N N . TYR A 1 91 ? -12.016 7.530 3.333 1.00 98.44 91 TYR A N 1
ATOM 746 C CA . TYR A 1 91 ? -12.409 7.340 1.939 1.00 98.44 91 TYR A CA 1
ATOM 747 C C . TYR A 1 91 ? -13.170 6.025 1.741 1.00 98.44 91 TYR A C 1
ATOM 749 O O . TYR A 1 91 ? -14.233 6.015 1.125 1.00 98.44 91 TYR A O 1
ATOM 757 N N . ALA A 1 92 ? -12.656 4.927 2.294 1.00 98.12 92 ALA A N 1
ATOM 758 C CA . ALA A 1 92 ? -13.244 3.607 2.150 1.00 98.12 92 ALA A CA 1
ATOM 759 C C . ALA A 1 92 ? -14.633 3.533 2.786 1.00 98.12 92 ALA A C 1
ATOM 761 O O . ALA A 1 92 ? -15.569 3.048 2.155 1.00 98.12 92 ALA A O 1
ATOM 762 N N . LYS A 1 93 ? -14.790 4.100 3.987 1.00 97.56 93 LYS A N 1
ATOM 763 C CA . LYS A 1 93 ? -16.082 4.200 4.669 1.00 97.56 93 LYS A CA 1
ATOM 764 C C . LYS A 1 93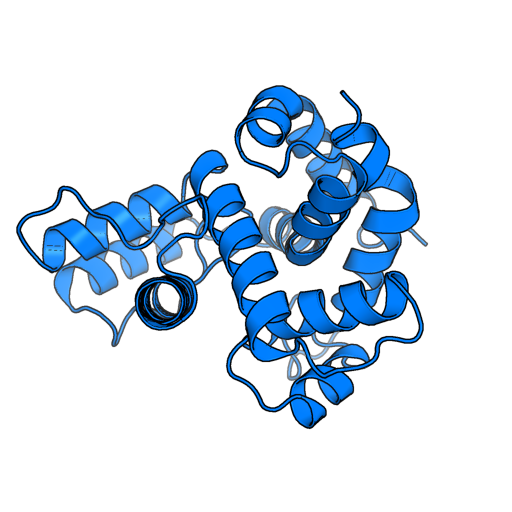 ? -17.114 4.973 3.843 1.00 97.56 93 LYS A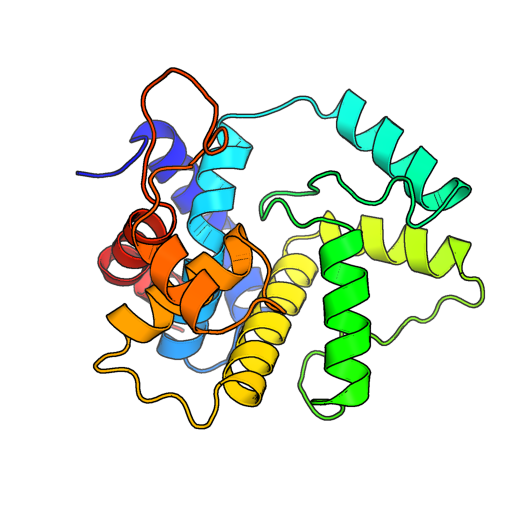 C 1
ATOM 766 O O . LYS A 1 93 ? -18.275 4.584 3.817 1.00 97.56 93 LYS A O 1
ATOM 771 N N . THR A 1 94 ? -16.709 6.060 3.186 1.00 97.88 94 THR A N 1
ATOM 772 C CA . THR A 1 94 ? -17.626 6.905 2.407 1.00 97.88 94 THR A CA 1
ATOM 773 C C . THR A 1 94 ? -17.969 6.313 1.041 1.00 97.88 94 THR A C 1
ATOM 775 O O . THR A 1 94 ? -19.131 6.327 0.654 1.00 97.88 94 THR A O 1
ATOM 778 N N . TYR A 1 95 ? -16.978 5.823 0.296 1.00 97.75 95 TYR A N 1
ATOM 779 C CA . TYR A 1 95 ? -17.133 5.563 -1.140 1.00 97.75 95 TYR A CA 1
ATOM 780 C C . TYR A 1 95 ? -17.142 4.083 -1.517 1.00 97.75 95 TYR A C 1
ATOM 782 O O . TYR A 1 95 ? -17.703 3.724 -2.547 1.00 97.75 95 TYR A O 1
ATOM 790 N N . ILE A 1 96 ? -16.541 3.218 -0.698 1.00 96.88 96 ILE A N 1
ATOM 791 C CA . ILE A 1 96 ? -16.497 1.768 -0.933 1.00 96.88 96 ILE A CA 1
ATOM 792 C C . ILE A 1 96 ? -16.842 0.979 0.349 1.00 96.88 96 ILE A C 1
ATOM 794 O O . ILE A 1 96 ? -16.108 0.068 0.728 1.00 96.88 96 ILE A O 1
ATOM 798 N N . PRO A 1 97 ? -17.959 1.275 1.047 1.00 92.25 97 PRO A N 1
ATOM 799 C CA . PRO A 1 97 ? -18.248 0.698 2.367 1.00 92.25 97 PRO A CA 1
ATOM 800 C C . PRO A 1 97 ? -18.389 -0.833 2.364 1.00 92.25 97 PRO A C 1
ATOM 802 O O . PRO A 1 97 ? -18.126 -1.483 3.376 1.00 92.25 97 PRO A O 1
ATOM 805 N N . LYS A 1 98 ? -18.770 -1.430 1.230 1.00 91.62 98 LYS A N 1
ATOM 806 C CA . LYS A 1 98 ? -18.916 -2.886 1.071 1.00 91.62 98 LYS A CA 1
ATOM 807 C C . LYS A 1 98 ? -17.622 -3.592 0.636 1.00 91.62 98 LYS A C 1
ATOM 809 O O . LYS A 1 98 ? -17.628 -4.808 0.487 1.00 91.62 98 LYS A O 1
ATOM 814 N N . ALA A 1 99 ? -16.531 -2.852 0.422 1.00 88.50 99 ALA A N 1
ATOM 815 C CA . ALA A 1 99 ? -15.238 -3.428 0.074 1.00 88.50 99 ALA A CA 1
ATOM 816 C C . ALA A 1 99 ? -14.694 -4.298 1.212 1.00 88.50 99 ALA A C 1
ATOM 818 O O . ALA A 1 99 ? -14.767 -3.934 2.389 1.00 88.50 99 ALA A O 1
ATOM 819 N N . ILE A 1 100 ? -14.096 -5.428 0.844 1.00 90.19 100 ILE A N 1
ATOM 820 C CA . ILE A 1 100 ? -13.372 -6.296 1.769 1.00 90.19 100 ILE A CA 1
ATOM 821 C C . ILE A 1 100 ? -11.885 -6.139 1.451 1.00 90.19 100 ILE A C 1
ATOM 823 O O . ILE A 1 100 ? -11.498 -6.318 0.296 1.00 90.19 100 ILE A O 1
ATOM 827 N N . PRO A 1 101 ? -11.032 -5.814 2.436 1.00 92.31 101 PRO A N 1
ATOM 828 C CA . PRO A 1 101 ? -11.309 -5.692 3.871 1.00 92.31 101 PRO A CA 1
ATOM 829 C C . PRO A 1 101 ? -11.876 -4.321 4.291 1.00 92.31 101 PRO A C 1
ATOM 831 O O . PRO A 1 101 ? -11.485 -3.282 3.770 1.00 92.31 101 PRO A O 1
ATOM 834 N N . GLN A 1 102 ? -12.709 -4.302 5.337 1.00 93.19 102 GLN A N 1
ATOM 835 C CA . GLN A 1 102 ? -13.226 -3.069 5.947 1.00 93.19 102 GLN A CA 1
ATOM 836 C C . GLN A 1 102 ? -12.226 -2.476 6.958 1.00 93.19 102 GLN A C 1
ATOM 838 O O . GLN A 1 102 ? -12.398 -2.572 8.172 1.00 93.19 102 GLN A O 1
ATOM 843 N N . VAL A 1 103 ? -11.149 -1.857 6.460 1.00 96.44 103 VAL A N 1
ATOM 844 C CA . VAL A 1 103 ? -10.051 -1.311 7.296 1.00 96.44 103 VAL A CA 1
ATOM 845 C C . VAL A 1 103 ? -10.468 -0.179 8.242 1.00 96.44 103 VAL A C 1
ATOM 847 O O . VAL A 1 103 ? -9.757 0.111 9.199 1.00 96.44 103 VAL A O 1
ATOM 850 N N . TYR A 1 104 ? -11.621 0.444 7.996 1.00 96.19 104 TYR A N 1
ATOM 851 C CA . TYR A 1 104 ? -12.167 1.546 8.791 1.00 96.19 104 TYR A CA 1
ATOM 852 C C . TYR A 1 104 ? -12.947 1.090 10.033 1.00 96.19 104 TYR A C 1
ATOM 854 O O . TYR A 1 104 ? -13.385 1.936 10.814 1.00 96.19 104 TYR A O 1
ATOM 862 N N . LEU A 1 105 ? -13.159 -0.218 10.214 1.00 95.44 105 LEU A N 1
ATOM 863 C CA . LEU A 1 105 ? -13.787 -0.759 11.416 1.00 95.44 105 LEU A CA 1
ATOM 864 C C . LEU A 1 105 ? -12.746 -0.921 12.526 1.00 95.44 105 LEU A C 1
ATOM 866 O O . LEU A 1 105 ? -11.668 -1.483 12.314 1.00 95.44 105 LEU A O 1
ATOM 870 N N . TYR A 1 106 ? -13.088 -0.434 13.714 1.00 94.38 106 TYR A N 1
ATOM 871 C CA . TYR A 1 106 ? -12.287 -0.503 14.932 1.00 94.38 106 TYR A CA 1
ATOM 872 C C . TYR A 1 106 ? -13.156 -1.046 16.062 1.00 94.38 106 TYR A C 1
ATOM 874 O O . TYR A 1 106 ? -14.339 -0.721 16.132 1.00 94.38 106 TYR A O 1
ATOM 882 N N . GLN A 1 107 ? -12.565 -1.850 16.946 1.00 89.62 107 GLN A N 1
ATOM 883 C CA . GLN A 1 107 ? -13.220 -2.269 18.195 1.00 89.62 107 GLN A CA 1
ATOM 884 C C . GLN A 1 107 ? -12.983 -1.259 19.331 1.00 89.62 107 GLN A C 1
ATOM 886 O O . GLN A 1 107 ? -13.611 -1.337 20.381 1.00 89.62 107 GLN A O 1
ATOM 891 N N . ALA A 1 108 ? -12.065 -0.313 19.126 1.00 88.69 108 ALA A N 1
ATOM 892 C CA . ALA A 1 108 ? -11.697 0.714 20.085 1.00 88.69 108 ALA A CA 1
ATOM 893 C C . 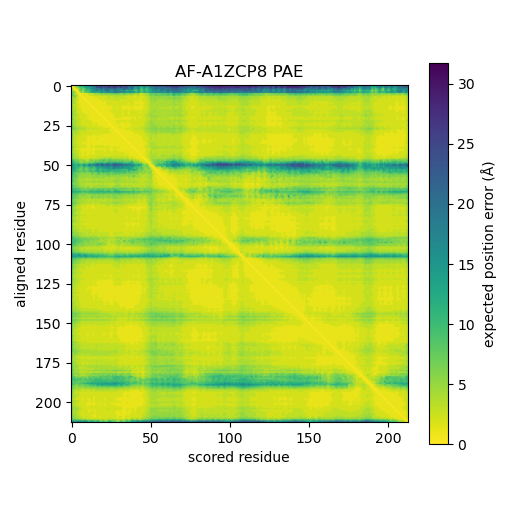ALA A 1 108 ? -12.840 1.701 20.391 1.00 88.69 108 ALA A C 1
ATOM 895 O O . ALA A 1 108 ? -13.527 2.176 19.489 1.00 88.69 108 ALA A O 1
ATOM 896 N N . SER A 1 109 ? -12.969 2.071 21.668 1.00 86.75 109 SER A N 1
ATOM 897 C CA . SER A 1 109 ? -13.985 3.001 22.179 1.00 86.75 109 SER A CA 1
ATOM 898 C C . SER A 1 109 ? -13.525 4.463 22.231 1.00 86.75 109 SER A C 1
ATOM 900 O O . SER A 1 109 ? -14.360 5.363 22.268 1.00 86.75 109 SER A O 1
ATOM 902 N N . SER A 1 110 ? -12.211 4.728 22.202 1.00 93.88 110 SER A N 1
ATOM 903 C CA . SER A 1 110 ? -11.648 6.084 22.215 1.00 93.88 110 SER A CA 1
ATOM 904 C C . SER A 1 110 ? -10.816 6.387 20.967 1.00 93.88 110 SER A C 1
ATOM 906 O O . SER A 1 110 ? -10.192 5.506 20.371 1.00 93.88 110 SER A O 1
ATOM 908 N N . ILE A 1 111 ? -10.720 7.668 20.596 1.00 93.19 111 ILE A N 1
ATOM 909 C CA . ILE A 1 111 ? -9.873 8.100 19.471 1.00 93.19 111 ILE A CA 1
ATOM 910 C C . ILE A 1 111 ? -8.391 7.758 19.689 1.00 93.19 111 ILE A C 1
ATOM 912 O O . ILE A 1 111 ? -7.673 7.452 18.736 1.00 93.19 111 ILE A O 1
ATOM 916 N N . LYS A 1 112 ? -7.924 7.772 20.942 1.00 94.31 112 LYS A N 1
ATOM 917 C CA . LYS A 1 112 ? -6.553 7.395 21.304 1.00 94.31 112 LYS A CA 1
ATOM 918 C C . LYS A 1 112 ? -6.311 5.907 21.054 1.00 94.31 112 LYS A C 1
ATOM 920 O O . LYS A 1 112 ? -5.265 5.542 20.519 1.00 94.31 112 LYS A O 1
ATOM 925 N N . ASP A 1 113 ? -7.285 5.065 21.381 1.00 94.94 113 ASP A N 1
ATOM 926 C CA . ASP A 1 113 ? -7.205 3.624 21.145 1.00 94.94 113 ASP A CA 1
ATOM 927 C C . ASP A 1 113 ? -7.303 3.294 19.653 1.00 94.94 113 ASP A C 1
ATOM 929 O O . ASP A 1 113 ? -6.531 2.468 19.174 1.00 94.94 113 ASP A O 1
ATOM 933 N N . VAL A 1 114 ? -8.131 4.014 18.886 1.00 96.12 114 VAL A N 1
ATOM 934 C CA . VAL A 1 114 ? -8.155 3.922 17.414 1.00 96.12 114 VAL A CA 1
ATOM 935 C C . VAL A 1 114 ? -6.779 4.245 16.822 1.00 96.12 114 VAL A C 1
ATOM 937 O O . VAL A 1 114 ? -6.280 3.509 15.972 1.00 96.12 114 VAL A O 1
ATOM 940 N N . ARG A 1 115 ? -6.122 5.319 17.284 1.00 96.56 115 ARG A N 1
ATOM 941 C CA . ARG A 1 115 ? -4.765 5.687 16.835 1.00 96.56 115 ARG A CA 1
ATOM 942 C C . ARG A 1 115 ? -3.735 4.621 17.204 1.00 96.56 115 ARG A C 1
ATOM 944 O O . ARG A 1 115 ? -2.915 4.259 16.362 1.00 96.56 115 ARG A O 1
ATOM 951 N N . ARG A 1 116 ? -3.793 4.088 18.430 1.00 95.56 116 ARG A N 1
ATOM 952 C CA . ARG A 1 116 ? -2.910 2.998 18.878 1.00 95.56 116 ARG A CA 1
ATOM 953 C C . ARG A 1 116 ? -3.105 1.748 18.026 1.00 95.56 116 ARG A C 1
ATOM 955 O O . ARG A 1 116 ? -2.131 1.153 17.571 1.00 95.56 116 ARG A O 1
ATOM 962 N N . GLU A 1 117 ? -4.354 1.366 17.782 1.00 96.94 117 GLU A N 1
ATOM 963 C CA . GLU A 1 117 ? -4.680 0.225 16.937 1.00 96.94 117 GLU A CA 1
ATOM 964 C C . GLU A 1 117 ? -4.208 0.454 15.498 1.00 96.94 117 GLU A C 1
ATOM 966 O O . GLU A 1 117 ? -3.612 -0.443 14.910 1.00 96.94 117 GLU A O 1
ATOM 971 N N . ARG A 1 118 ? -4.368 1.662 14.944 1.00 97.38 118 ARG A N 1
ATOM 972 C CA . ARG A 1 118 ? -3.851 2.009 13.612 1.00 97.38 118 ARG A CA 1
ATOM 973 C C . ARG A 1 118 ? -2.340 1.823 13.520 1.00 97.38 118 ARG A C 1
ATOM 975 O O . ARG A 1 118 ? -1.883 1.146 12.607 1.00 97.38 118 ARG A O 1
ATOM 982 N N . VAL A 1 119 ? -1.568 2.346 14.474 1.00 96.19 119 VAL A N 1
ATOM 983 C CA . VAL A 1 119 ? -0.108 2.132 14.514 1.00 96.19 119 VAL A CA 1
ATOM 984 C C . VAL A 1 119 ? 0.228 0.641 14.582 1.00 96.19 119 VAL A C 1
ATOM 986 O O . VAL A 1 119 ? 1.045 0.155 13.800 1.00 96.19 119 VAL A O 1
ATOM 989 N N . LYS A 1 120 ? -0.451 -0.113 15.458 1.00 96.12 120 LYS A N 1
ATOM 990 C CA . LYS A 1 120 ? -0.276 -1.568 15.564 1.00 96.12 120 LYS A CA 1
ATOM 991 C C . LYS A 1 120 ? -0.536 -2.262 14.224 1.00 96.12 120 LYS A C 1
ATOM 993 O O . LYS A 1 120 ? 0.268 -3.091 13.808 1.00 96.12 120 LYS A O 1
ATOM 998 N N . ARG A 1 121 ? -1.622 -1.906 13.530 1.00 97.56 121 ARG A N 1
ATOM 999 C CA . ARG A 1 121 ? -1.967 -2.428 12.199 1.00 97.56 121 ARG A CA 1
ATOM 1000 C C . ARG A 1 121 ? -0.887 -2.078 11.168 1.00 97.56 121 ARG A C 1
ATOM 1002 O O . ARG A 1 121 ? -0.453 -2.952 10.429 1.00 97.56 121 ARG A O 1
ATOM 1009 N N . LEU A 1 122 ? -0.390 -0.841 11.140 1.00 96.75 122 LEU A N 1
ATOM 1010 C CA . LEU A 1 122 ? 0.645 -0.429 10.181 1.00 96.75 122 LEU A CA 1
ATOM 1011 C C . LEU A 1 122 ? 2.006 -1.110 10.401 1.00 96.75 122 LEU A C 1
ATOM 1013 O O . LEU A 1 122 ? 2.787 -1.198 9.457 1.00 96.75 122 LEU A O 1
ATOM 1017 N N . ASN A 1 123 ? 2.266 -1.652 11.593 1.00 94.88 123 ASN A N 1
ATOM 1018 C CA . ASN A 1 123 ? 3.441 -2.481 11.884 1.00 94.88 123 ASN A CA 1
ATOM 1019 C C . ASN A 1 123 ? 3.254 -3.979 11.564 1.00 94.88 123 ASN A C 1
ATOM 1021 O O . ASN A 1 123 ? 4.203 -4.755 11.670 1.00 94.88 123 ASN A O 1
ATOM 1025 N N . GLN A 1 124 ? 2.056 -4.414 11.162 1.00 96.94 124 GLN A N 1
ATOM 1026 C CA . GLN A 1 124 ? 1.743 -5.817 10.884 1.00 96.94 124 GLN A CA 1
ATOM 1027 C C . GLN A 1 124 ? 1.576 -6.059 9.383 1.00 96.94 124 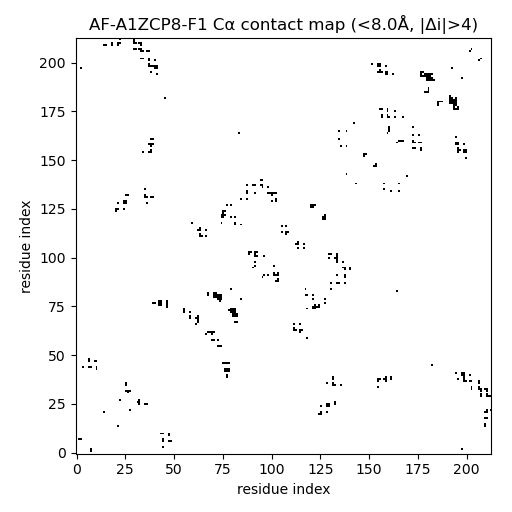GLN A C 1
ATOM 1029 O O . GLN A 1 124 ? 0.692 -5.478 8.756 1.00 96.94 124 GLN A O 1
ATOM 1034 N N . LEU A 1 125 ? 2.359 -6.986 8.814 1.00 97.75 125 LEU A N 1
ATOM 1035 C CA . LEU A 1 125 ? 2.302 -7.317 7.382 1.00 97.75 125 LEU A CA 1
ATOM 1036 C C . LEU A 1 125 ? 0.869 -7.613 6.912 1.00 97.75 125 LEU A C 1
ATOM 1038 O O . LEU A 1 125 ? 0.425 -7.072 5.906 1.00 97.75 125 LEU A O 1
ATOM 1042 N N . SER A 1 126 ? 0.123 -8.428 7.662 1.00 98.12 126 SER A N 1
ATOM 1043 C CA . SER A 1 126 ? -1.266 -8.782 7.339 1.00 98.12 126 SER A CA 1
ATOM 1044 C C . SER A 1 126 ? -2.164 -7.558 7.152 1.00 98.12 126 SER A C 1
ATOM 1046 O O . SER A 1 126 ? -2.978 -7.520 6.232 1.00 98.12 126 SER A O 1
ATOM 1048 N N . TRP A 1 127 ? -2.009 -6.537 7.990 1.00 98.31 127 TRP A N 1
ATOM 1049 C CA . TRP A 1 127 ? -2.770 -5.298 7.892 1.00 98.31 127 TRP A CA 1
ATOM 1050 C C . TRP A 1 127 ? -2.231 -4.358 6.821 1.00 98.31 127 TRP A C 1
ATOM 1052 O O . TRP A 1 127 ? -3.033 -3.758 6.112 1.00 98.31 127 TRP A O 1
ATOM 1062 N N . GLN A 1 128 ? -0.915 -4.277 6.627 1.00 98.56 128 GLN A N 1
ATOM 1063 C CA . GLN A 1 128 ? -0.339 -3.525 5.508 1.00 98.56 128 GLN A CA 1
ATOM 1064 C C . GLN A 1 128 ? -0.879 -4.034 4.160 1.00 98.56 128 GLN A C 1
ATOM 1066 O O . GLN A 1 128 ? -1.283 -3.234 3.321 1.00 98.56 128 GLN A O 1
ATOM 1071 N N . LEU A 1 129 ? -1.007 -5.354 3.982 1.00 98.56 129 LEU A N 1
ATOM 1072 C CA . LEU A 1 129 ? -1.627 -5.947 2.788 1.00 98.56 129 LEU A CA 1
ATOM 1073 C C . LEU A 1 129 ? -3.111 -5.572 2.658 1.00 98.56 129 LEU A C 1
ATOM 1075 O O . LEU A 1 129 ? -3.566 -5.233 1.567 1.00 98.56 129 LEU A O 1
ATOM 1079 N N . ARG A 1 130 ? -3.859 -5.553 3.771 1.00 98.62 130 ARG A N 1
ATOM 1080 C CA . ARG A 1 130 ? -5.264 -5.106 3.794 1.00 98.62 130 ARG A CA 1
ATOM 1081 C C . ARG A 1 130 ? -5.411 -3.641 3.372 1.00 98.62 130 ARG A C 1
ATOM 1083 O O . ARG A 1 130 ? -6.303 -3.327 2.584 1.00 98.62 130 ARG A O 1
ATOM 1090 N N . TYR A 1 131 ? -4.541 -2.751 3.852 1.00 98.62 131 TYR A N 1
ATOM 1091 C CA . TYR A 1 131 ? -4.521 -1.348 3.424 1.00 98.62 131 TYR A CA 1
ATOM 1092 C C . TYR A 1 131 ? -4.141 -1.212 1.948 1.00 98.62 131 TYR A C 1
ATOM 1094 O O . TYR A 1 131 ? -4.772 -0.437 1.233 1.00 98.62 131 TYR A O 1
ATOM 1102 N N . LEU A 1 132 ? -3.168 -1.987 1.464 1.00 98.56 132 LEU A N 1
ATOM 1103 C CA . LEU A 1 132 ? -2.753 -1.956 0.061 1.00 98.56 132 LEU A CA 1
ATOM 1104 C C . LEU A 1 132 ? -3.877 -2.429 -0.874 1.00 98.56 132 LEU A C 1
ATOM 1106 O O . LEU A 1 132 ? -4.146 -1.791 -1.892 1.00 98.56 132 LEU A O 1
ATOM 1110 N N . TYR A 1 133 ? -4.603 -3.482 -0.492 1.00 98.62 133 TYR A N 1
ATOM 1111 C CA . TYR A 1 133 ? -5.766 -3.943 -1.248 1.00 98.62 133 TYR A CA 1
ATOM 1112 C C . TYR A 1 133 ? -6.940 -2.951 -1.174 1.00 98.62 133 TYR A C 1
ATOM 1114 O O . TYR A 1 133 ? -7.596 -2.677 -2.179 1.00 98.62 133 TYR A O 1
ATOM 1122 N N . THR A 1 134 ? -7.171 -2.326 -0.017 1.00 98.69 134 THR A N 1
ATOM 1123 C CA . THR A 1 134 ? -8.173 -1.251 0.099 1.00 98.69 134 THR A CA 1
ATOM 1124 C C . THR A 1 134 ? -7.815 -0.068 -0.802 1.00 98.69 134 THR A C 1
ATOM 1126 O O . THR A 1 134 ? -8.687 0.492 -1.462 1.00 98.69 134 THR A O 1
ATOM 1129 N N . LEU A 1 135 ? -6.531 0.298 -0.883 1.00 98.75 135 LEU A N 1
ATOM 1130 C CA . LEU A 1 135 ? -6.055 1.346 -1.783 1.00 98.75 135 LEU A CA 1
ATOM 1131 C C . LEU A 1 135 ? -6.311 0.983 -3.248 1.00 98.75 135 LEU A C 1
ATOM 1133 O O . LEU A 1 135 ? -6.783 1.826 -4.007 1.00 98.75 135 LEU A O 1
ATOM 1137 N N . TYR A 1 136 ? -6.027 -0.256 -3.644 1.00 98.69 136 TYR A N 1
ATOM 1138 C CA . TYR A 1 136 ? -6.327 -0.750 -4.986 1.00 98.69 136 TYR A CA 1
ATOM 1139 C C . TYR A 1 136 ? -7.819 -0.596 -5.329 1.00 98.69 136 TYR A C 1
ATOM 1141 O O . TYR A 1 136 ? -8.157 -0.026 -6.369 1.00 98.69 136 TYR A O 1
ATOM 1149 N N . GLN A 1 137 ? -8.715 -1.005 -4.424 1.00 98.56 137 GLN A N 1
ATOM 1150 C CA . GLN A 1 137 ? -10.164 -0.842 -4.593 1.00 98.56 137 GLN A CA 1
ATOM 1151 C C . GLN A 1 137 ? -10.571 0.639 -4.661 1.00 98.56 137 GLN A C 1
ATOM 1153 O O . GLN A 1 137 ? -11.336 1.034 -5.542 1.00 98.56 137 GLN A O 1
ATOM 1158 N N . ALA A 1 138 ? -10.005 1.483 -3.795 1.00 98.62 138 ALA A N 1
ATOM 1159 C CA . ALA A 1 138 ? -10.261 2.921 -3.786 1.00 98.62 138 ALA A CA 1
ATOM 1160 C C . ALA A 1 138 ? -9.834 3.597 -5.098 1.00 98.62 138 ALA A C 1
ATOM 1162 O O . ALA A 1 138 ? -10.559 4.439 -5.624 1.00 98.62 138 ALA A O 1
ATOM 1163 N N . LEU A 1 139 ? -8.681 3.217 -5.653 1.00 98.56 139 LEU A N 1
ATOM 1164 C CA . LEU A 1 139 ? -8.183 3.742 -6.924 1.00 98.56 139 LEU A CA 1
ATOM 1165 C C . LEU A 1 139 ? -9.020 3.261 -8.112 1.00 98.56 139 LEU A C 1
ATOM 1167 O O . LEU A 1 139 ? -9.311 4.060 -9.001 1.00 98.56 139 LEU A O 1
ATOM 1171 N N . ASN A 1 140 ? -9.456 1.998 -8.112 1.00 98.06 140 ASN A N 1
ATOM 1172 C CA . ASN A 1 140 ? -10.391 1.492 -9.119 1.00 98.06 140 ASN A CA 1
ATOM 1173 C C . ASN A 1 140 ? -11.714 2.257 -9.106 1.00 98.06 140 ASN A C 1
ATOM 1175 O O . ASN A 1 140 ? -12.197 2.647 -10.164 1.00 98.06 140 ASN A O 1
ATOM 1179 N N . TYR A 1 141 ? -12.273 2.519 -7.924 1.00 98.06 141 TYR A N 1
ATOM 1180 C CA . TYR A 1 141 ? -13.495 3.307 -7.796 1.00 98.06 141 TYR A CA 1
ATOM 1181 C C . TYR A 1 141 ? -13.283 4.752 -8.275 1.00 98.06 141 TYR A C 1
ATOM 1183 O O . TYR A 1 141 ? -14.001 5.242 -9.150 1.00 98.06 141 TYR A O 1
ATOM 1191 N N . ARG A 1 142 ? -12.248 5.425 -7.750 1.00 97.56 142 ARG A N 1
ATOM 1192 C CA . ARG A 1 142 ? -11.950 6.842 -8.021 1.00 97.56 142 ARG A CA 1
ATOM 1193 C C . ARG A 1 142 ? -11.657 7.127 -9.492 1.00 97.56 142 ARG A C 1
ATOM 1195 O O . ARG A 1 142 ? -11.991 8.206 -9.974 1.00 97.56 142 ARG A O 1
ATOM 1202 N N . TYR A 1 143 ? -11.015 6.189 -10.181 1.00 97.25 143 T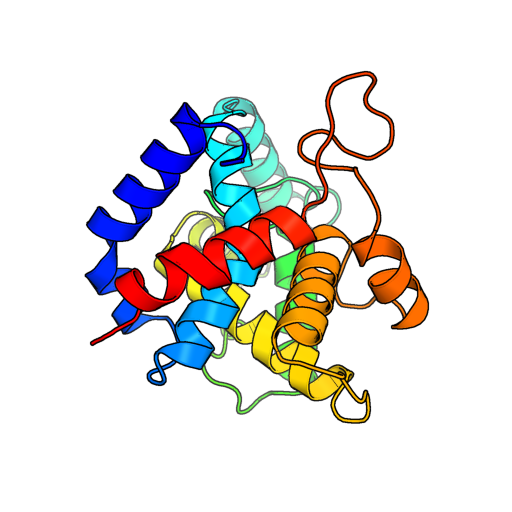YR A N 1
ATOM 1203 C CA . TYR A 1 143 ? -10.595 6.331 -11.574 1.00 97.25 143 TYR A CA 1
ATOM 1204 C C . TYR A 1 143 ? -11.291 5.320 -12.492 1.00 97.25 143 TYR A C 1
ATOM 1206 O O . TYR A 1 143 ? -10.724 4.924 -13.506 1.00 97.25 143 TYR A O 1
ATOM 1214 N N . SER A 1 144 ? -12.526 4.928 -12.169 1.00 96.44 144 SER A N 1
ATOM 1215 C CA . SER A 1 144 ? -13.324 3.969 -12.954 1.00 96.44 144 SER A CA 1
ATOM 1216 C C . SER A 1 144 ? -13.543 4.399 -14.409 1.00 96.44 144 SER A C 1
ATOM 1218 O O . SER A 1 144 ? -13.591 3.558 -15.300 1.00 96.44 144 SER A O 1
ATOM 1220 N N . GLN A 1 145 ? -13.608 5.709 -14.662 1.00 96.31 145 GLN A N 1
ATOM 1221 C CA . GLN A 1 145 ? -13.760 6.285 -16.005 1.00 96.31 145 GLN A CA 1
ATOM 1222 C C . GLN A 1 145 ? -12.424 6.501 -16.736 1.00 96.31 145 GLN A C 1
ATOM 1224 O O . GLN A 1 145 ? -12.400 6.900 -17.901 1.00 96.31 145 GLN A O 1
ATOM 1229 N N . GLN A 1 146 ? -11.287 6.274 -16.070 1.00 96.44 146 GLN A N 1
ATOM 1230 C CA . GLN A 1 146 ? -9.979 6.465 -16.683 1.00 96.44 146 GLN A CA 1
ATOM 1231 C C . GLN A 1 146 ? -9.612 5.254 -17.540 1.00 96.44 146 GLN A C 1
ATOM 1233 O O . GLN A 1 146 ? -9.471 4.135 -17.049 1.00 96.44 146 GLN A O 1
ATOM 1238 N N . LYS A 1 147 ? -9.383 5.493 -18.833 1.00 96.06 147 LYS A N 1
ATOM 1239 C CA . LYS A 1 147 ? -8.897 4.463 -19.752 1.00 96.06 147 LYS A CA 1
ATOM 1240 C C . LYS A 1 147 ? -7.390 4.290 -19.592 1.00 96.06 147 LYS A C 1
ATOM 1242 O O . LYS A 1 147 ? -6.618 5.226 -19.795 1.00 96.06 147 LYS A O 1
ATOM 1247 N N . PHE A 1 148 ? -6.973 3.076 -19.255 1.00 97.38 148 PHE A N 1
ATOM 1248 C CA . PHE A 1 148 ? -5.570 2.681 -19.248 1.00 97.38 148 PHE A CA 1
ATOM 1249 C C . PHE A 1 148 ? -5.283 1.837 -20.485 1.00 97.38 148 PHE A C 1
ATOM 1251 O O . PHE A 1 148 ? -5.995 0.882 -20.766 1.00 97.38 148 PHE A O 1
ATOM 1258 N N . SER A 1 149 ? -4.212 2.166 -21.205 1.00 97.00 149 SER A N 1
ATOM 1259 C CA . SER A 1 149 ? -3.790 1.436 -22.410 1.00 97.00 149 SER A CA 1
ATOM 1260 C C . SER A 1 149 ? -3.280 0.017 -22.133 1.00 97.00 149 SER A C 1
ATOM 1262 O O . SER A 1 149 ? -3.149 -0.777 -23.054 1.00 97.00 149 SER A O 1
ATOM 1264 N N . SER A 1 150 ? -2.939 -0.301 -20.881 1.00 97.62 150 SER A N 1
ATOM 1265 C CA . SER A 1 150 ? -2.501 -1.633 -20.456 1.00 97.62 150 SER A CA 1
ATOM 1266 C C . SER A 1 150 ? -2.518 -1.762 -18.931 1.00 97.62 150 SER A C 1
ATOM 1268 O O . SER A 1 150 ? -2.507 -0.758 -18.208 1.00 97.62 150 SER A O 1
ATOM 1270 N N . ASN A 1 151 ? -2.422 -2.998 -18.431 1.00 96.12 151 ASN A N 1
ATOM 1271 C CA . ASN A 1 151 ? -2.188 -3.263 -17.006 1.00 96.12 151 ASN A CA 1
ATOM 1272 C C . ASN A 1 151 ? -0.875 -2.645 -16.509 1.00 96.12 151 ASN A C 1
ATOM 1274 O O . ASN A 1 151 ? -0.824 -2.146 -15.390 1.00 96.12 151 ASN A O 1
ATOM 1278 N N . ALA A 1 152 ? 0.165 -2.595 -17.350 1.00 98.00 152 ALA A N 1
ATOM 1279 C CA . ALA A 1 152 ? 1.423 -1.934 -17.011 1.00 98.00 152 ALA A CA 1
ATOM 1280 C C . ALA A 1 152 ? 1.235 -0.423 -16.795 1.00 98.00 152 ALA A C 1
ATOM 1282 O O . ALA A 1 152 ? 1.766 0.139 -15.837 1.00 98.00 152 ALA A O 1
ATOM 1283 N N . HIS A 1 153 ? 0.448 0.236 -17.651 1.00 98.31 153 HIS A N 1
ATOM 1284 C CA . HIS A 1 153 ? 0.108 1.648 -17.479 1.00 98.31 153 HIS A CA 1
ATOM 1285 C C . HIS A 1 153 ? -0.706 1.866 -16.194 1.00 98.31 153 HIS A C 1
ATOM 1287 O O . HIS A 1 153 ? -0.346 2.722 -15.383 1.00 98.31 153 HIS A O 1
ATOM 1293 N N . LYS A 1 154 ? -1.741 1.048 -15.960 1.00 98.69 154 LYS A N 1
ATOM 1294 C CA . LYS A 1 154 ? -2.558 1.109 -14.739 1.00 98.69 154 LYS A CA 1
ATOM 1295 C C . LYS A 1 154 ? -1.716 0.913 -13.475 1.00 98.69 154 LYS A C 1
ATOM 1297 O O . LYS A 1 154 ? -1.831 1.701 -12.541 1.00 98.69 154 LYS A O 1
ATOM 1302 N N . LEU A 1 155 ? -0.821 -0.077 -13.466 1.00 98.75 155 LEU A N 1
ATOM 1303 C CA . LEU A 1 155 ? 0.073 -0.348 -12.339 1.00 98.75 155 LEU A CA 1
ATOM 1304 C C . LEU A 1 155 ? 0.978 0.841 -12.045 1.00 98.75 155 LEU A C 1
ATOM 1306 O O . LEU A 1 155 ? 1.079 1.258 -10.894 1.00 98.75 155 LEU A O 1
ATOM 1310 N N . ARG A 1 156 ? 1.604 1.426 -13.072 1.00 98.69 156 ARG A N 1
ATOM 1311 C CA . ARG A 1 156 ? 2.460 2.600 -12.871 1.00 98.69 156 ARG A CA 1
ATOM 1312 C C . ARG A 1 156 ? 1.680 3.771 -12.283 1.00 98.69 156 ARG A C 1
ATOM 1314 O O . ARG A 1 156 ? 2.185 4.434 -11.382 1.00 98.69 156 ARG A O 1
ATOM 1321 N N . PHE A 1 157 ? 0.450 3.999 -12.740 1.00 98.75 157 PHE A N 1
ATOM 1322 C CA . PHE A 1 157 ? -0.425 5.025 -12.173 1.00 98.75 157 PHE A CA 1
ATOM 1323 C C . PHE A 1 157 ? -0.774 4.735 -10.704 1.00 98.75 157 PHE A C 1
ATOM 1325 O O . PHE A 1 157 ? -0.666 5.620 -9.860 1.00 98.75 157 PHE A O 1
ATOM 1332 N N . PHE A 1 158 ? -1.138 3.495 -10.370 1.00 98.81 158 PHE A N 1
ATOM 1333 C CA . PHE A 1 158 ? -1.528 3.111 -9.008 1.00 98.81 158 PHE A CA 1
ATOM 1334 C C . PHE A 1 158 ? -0.334 3.158 -8.040 1.00 98.81 158 PHE A C 1
ATOM 1336 O O . PHE A 1 158 ? -0.456 3.679 -6.933 1.00 98.81 158 PHE A O 1
ATOM 1343 N N . ALA A 1 159 ? 0.843 2.708 -8.479 1.00 98.69 159 ALA A N 1
ATOM 1344 C CA . ALA A 1 159 ? 2.094 2.823 -7.733 1.00 98.69 159 ALA A CA 1
ATOM 1345 C C . ALA A 1 159 ? 2.491 4.296 -7.510 1.00 98.69 159 ALA A C 1
ATOM 1347 O O . ALA A 1 159 ? 2.895 4.675 -6.412 1.00 98.69 159 ALA A O 1
ATOM 1348 N N . ALA A 1 160 ? 2.313 5.162 -8.515 1.00 98.50 160 ALA A N 1
ATOM 1349 C CA . ALA A 1 160 ? 2.513 6.602 -8.350 1.00 98.50 160 ALA A CA 1
ATOM 1350 C C . ALA A 1 160 ? 1.530 7.206 -7.338 1.00 98.50 160 ALA A C 1
ATOM 1352 O O . ALA A 1 160 ? 1.928 8.035 -6.524 1.00 98.50 160 ALA A O 1
ATOM 1353 N N . ALA A 1 161 ? 0.265 6.782 -7.358 1.00 98.38 161 ALA A N 1
ATOM 1354 C CA . ALA A 1 161 ? -0.744 7.235 -6.407 1.00 98.38 161 ALA A CA 1
ATOM 1355 C C . ALA A 1 161 ? -0.400 6.827 -4.967 1.00 98.38 161 ALA A C 1
ATOM 1357 O O . ALA A 1 161 ? -0.610 7.617 -4.048 1.00 98.38 161 ALA A O 1
ATOM 1358 N N . TYR A 1 162 ? 0.170 5.635 -4.773 1.00 98.31 162 TYR A N 1
ATOM 1359 C CA . TYR A 1 162 ? 0.670 5.194 -3.473 1.00 98.31 162 TYR A CA 1
ATOM 1360 C C . TYR A 1 162 ? 1.863 6.037 -2.998 1.00 98.31 162 TYR A C 1
ATOM 1362 O O . TYR A 1 162 ? 1.855 6.536 -1.876 1.00 98.31 162 TYR A O 1
ATOM 1370 N N . ASN A 1 163 ? 2.842 6.277 -3.876 1.00 96.69 163 ASN A N 1
ATOM 1371 C CA . ASN A 1 163 ? 4.056 7.019 -3.535 1.00 96.69 163 ASN A CA 1
ATOM 1372 C C . ASN A 1 163 ? 3.838 8.538 -3.352 1.00 96.69 163 ASN A C 1
ATOM 1374 O O . ASN A 1 163 ? 4.518 9.162 -2.541 1.00 96.69 163 ASN A O 1
ATOM 1378 N N . TYR A 1 164 ? 2.904 9.141 -4.093 1.00 95.06 164 TYR A N 1
ATOM 1379 C CA . TYR A 1 164 ? 2.652 10.590 -4.082 1.00 95.06 164 TYR A CA 1
ATOM 1380 C C . TYR A 1 164 ? 1.444 11.008 -3.234 1.00 95.06 164 TYR A C 1
ATOM 1382 O O . TYR A 1 164 ? 1.459 12.073 -2.619 1.00 95.06 164 TYR A O 1
ATOM 1390 N N . GLY A 1 165 ? 0.384 10.195 -3.210 1.00 95.75 165 GLY A N 1
ATOM 1391 C CA . GLY A 1 165 ? -0.870 10.482 -2.512 1.00 95.75 165 GLY A CA 1
ATOM 1392 C C . GLY A 1 165 ? -2.102 10.247 -3.390 1.00 95.75 165 GLY A C 1
ATOM 1393 O O . GLY A 1 165 ? -2.326 10.946 -4.384 1.00 95.75 165 GLY A O 1
ATOM 1394 N N . PHE A 1 166 ? -2.946 9.296 -2.983 1.00 97.12 166 PHE A N 1
ATOM 1395 C CA . PHE A 1 166 ? -4.026 8.735 -3.806 1.00 97.12 166 PHE A CA 1
ATOM 1396 C C . PHE A 1 166 ? -5.231 9.658 -4.046 1.00 97.12 166 PHE A C 1
ATOM 1398 O O . PHE A 1 166 ? -6.009 9.439 -4.973 1.00 97.12 166 PHE A O 1
ATOM 1405 N N . LEU A 1 167 ? -5.381 10.720 -3.249 1.00 97.00 167 LEU A N 1
ATOM 1406 C CA . LEU A 1 167 ? -6.410 11.743 -3.463 1.00 97.00 167 LEU A CA 1
ATOM 1407 C C . LEU A 1 167 ? -6.013 12.799 -4.506 1.00 97.00 167 LEU A C 1
ATOM 1409 O O . LEU A 1 167 ? -6.819 13.667 -4.846 1.00 97.00 167 LEU A O 1
ATOM 1413 N N . SER A 1 168 ? -4.801 12.730 -5.056 1.00 96.62 168 SER A N 1
ATOM 1414 C CA . SER A 1 168 ? -4.320 13.679 -6.061 1.00 96.62 168 SER A CA 1
ATOM 1415 C C . SER A 1 168 ? -5.160 13.663 -7.345 1.00 96.62 168 SER A C 1
ATOM 1417 O O . SER A 1 168 ? -5.835 12.691 -7.679 1.00 96.62 168 SER A O 1
ATOM 1419 N N . LYS A 1 169 ? -5.130 14.756 -8.115 1.00 96.31 169 LYS A N 1
ATOM 1420 C CA . LYS A 1 169 ? -5.771 14.793 -9.442 1.00 96.31 169 LYS A CA 1
ATOM 1421 C C . LYS A 1 169 ? -5.061 13.821 -10.393 1.00 96.31 169 LYS A C 1
ATOM 1423 O O . LYS A 1 169 ? -3.834 13.727 -10.346 1.00 96.31 169 LYS A O 1
ATOM 1428 N N . SER A 1 170 ? -5.809 13.178 -11.296 1.00 96.69 170 SER A N 1
ATOM 1429 C CA . SER A 1 170 ? -5.266 12.193 -12.253 1.00 96.69 170 SER A CA 1
ATOM 1430 C C . SER A 1 170 ? -4.034 12.718 -13.006 1.00 96.69 170 SER A C 1
ATOM 1432 O O . SER A 1 170 ? -2.992 12.070 -13.002 1.00 96.69 170 SER A O 1
ATOM 1434 N N . LYS A 1 171 ? -4.083 13.961 -13.515 1.00 97.06 171 LYS A N 1
ATOM 1435 C CA . LYS A 1 171 ? -2.942 14.611 -14.190 1.00 97.06 171 LYS A CA 1
ATOM 1436 C C . LYS A 1 171 ? -1.663 14.633 -13.338 1.00 97.06 171 LYS A C 1
ATOM 1438 O O . LYS A 1 171 ? -0.588 14.369 -13.866 1.00 97.06 171 LYS A O 1
ATOM 1443 N N . LYS A 1 172 ? -1.768 14.908 -12.030 1.00 97.44 172 LYS A N 1
ATOM 1444 C CA . LYS A 1 172 ? -0.605 14.924 -11.122 1.00 97.44 172 LYS A CA 1
ATOM 1445 C C . LYS A 1 172 ? -0.043 13.520 -10.906 1.00 97.44 172 LYS A C 1
ATOM 1447 O O . LYS A 1 172 ? 1.169 13.345 -10.957 1.00 97.44 172 LYS A O 1
ATOM 1452 N N . ILE A 1 173 ? -0.910 12.524 -10.719 1.00 97.94 173 ILE A N 1
ATOM 1453 C CA . ILE A 1 173 ? -0.489 11.121 -10.580 1.00 97.94 173 ILE A CA 1
ATOM 1454 C C . ILE A 1 173 ? 0.203 10.652 -11.864 1.00 97.94 173 ILE A C 1
ATOM 1456 O O . ILE A 1 173 ? 1.287 10.077 -11.798 1.00 97.94 173 ILE A O 1
ATOM 1460 N N . GLN A 1 174 ? -0.362 10.978 -13.031 1.00 97.56 174 GLN A N 1
ATOM 1461 C CA . GLN A 1 174 ? 0.228 10.645 -14.326 1.00 97.56 174 GLN A CA 1
ATOM 1462 C C . GLN A 1 174 ? 1.624 11.253 -14.488 1.00 97.56 174 GLN A C 1
ATOM 1464 O O . GLN A 1 174 ? 2.552 10.554 -14.886 1.00 97.56 174 GLN A O 1
ATOM 1469 N N . GLN A 1 175 ? 1.800 12.530 -14.144 1.00 97.06 175 GLN A N 1
ATOM 1470 C CA . GLN A 1 175 ? 3.113 13.181 -14.162 1.00 97.06 175 GLN A CA 1
ATOM 1471 C C . GLN A 1 175 ? 4.097 12.485 -13.214 1.00 97.06 175 GLN A C 1
ATOM 1473 O O . GLN A 1 175 ? 5.247 12.242 -13.581 1.00 97.06 175 GLN A O 1
ATOM 1478 N N . TRP A 1 176 ? 3.632 12.097 -12.024 1.00 97.12 176 TRP A N 1
ATOM 1479 C CA . TRP A 1 176 ? 4.460 11.416 -11.031 1.00 97.12 176 TRP A CA 1
ATOM 1480 C C . TRP A 1 176 ? 4.982 10.053 -11.503 1.00 97.12 176 TRP A C 1
ATOM 1482 O O . TRP A 1 176 ? 6.048 9.623 -11.067 1.00 97.12 176 TRP A O 1
ATOM 1492 N N . THR A 1 177 ? 4.322 9.408 -12.474 1.00 97.31 177 THR A N 1
ATOM 1493 C CA . THR A 1 177 ? 4.815 8.147 -13.058 1.00 97.31 177 THR A CA 1
ATOM 1494 C C . THR A 1 177 ? 6.194 8.261 -13.705 1.00 97.31 177 THR A C 1
ATOM 1496 O O . THR A 1 177 ? 6.855 7.240 -13.885 1.00 97.31 177 THR A O 1
ATOM 1499 N N . GLN A 1 178 ? 6.656 9.466 -14.057 1.00 96.00 178 GLN A N 1
ATOM 1500 C CA . GLN A 1 178 ? 7.960 9.689 -14.696 1.00 96.00 178 GLN A CA 1
ATOM 1501 C C . GLN A 1 178 ? 9.030 10.218 -13.729 1.00 96.00 178 GLN A C 1
ATOM 1503 O O . GLN A 1 178 ? 10.203 10.290 -14.094 1.00 96.00 178 GLN A O 1
ATOM 1508 N N . VAL A 1 179 ? 8.668 10.542 -12.485 1.00 94.94 179 VAL A N 1
ATOM 1509 C CA . VAL A 1 179 ? 9.573 11.207 -11.542 1.00 94.94 179 VAL A CA 1
ATOM 1510 C C . VAL A 1 179 ? 10.561 10.212 -10.923 1.00 94.94 179 VAL A C 1
ATOM 1512 O O . VAL A 1 179 ? 10.179 9.176 -10.375 1.00 94.94 179 VAL A O 1
ATOM 1515 N N . LYS A 1 180 ? 11.855 10.550 -10.975 1.00 94.06 180 LYS A N 1
ATOM 1516 C CA . LYS A 1 180 ? 12.925 9.849 -10.250 1.00 94.06 180 LYS A CA 1
ATOM 1517 C C . LYS A 1 180 ? 13.099 10.482 -8.865 1.00 94.06 180 LYS A C 1
ATOM 1519 O O . LYS A 1 180 ? 13.956 11.337 -8.693 1.00 94.06 180 LYS A O 1
ATOM 1524 N N . ALA A 1 181 ? 12.220 10.112 -7.933 1.00 91.06 181 ALA A N 1
ATOM 1525 C CA . ALA A 1 181 ? 12.196 10.624 -6.556 1.00 91.06 181 ALA A CA 1
ATOM 1526 C C . ALA A 1 181 ? 12.526 9.548 -5.497 1.00 91.06 181 ALA A C 1
ATOM 1528 O O . ALA A 1 181 ? 12.417 9.805 -4.302 1.00 91.06 181 ALA A O 1
ATOM 1529 N N . PHE A 1 182 ? 12.844 8.315 -5.898 1.00 91.38 182 PHE A N 1
ATOM 1530 C CA . PHE A 1 182 ? 13.021 7.193 -4.974 1.00 91.38 182 PHE A CA 1
ATOM 1531 C C . PHE A 1 182 ? 14.512 6.861 -4.770 1.00 91.38 182 PHE A C 1
ATOM 1533 O O . PHE A 1 182 ? 15.242 6.847 -5.761 1.00 91.38 182 PHE A O 1
ATOM 1540 N N . PRO A 1 183 ? 14.986 6.541 -3.547 1.00 88.31 183 PRO A N 1
ATOM 1541 C CA . PRO A 1 183 ? 14.216 6.346 -2.312 1.00 88.31 183 PRO A CA 1
ATOM 1542 C C . PRO A 1 183 ? 14.131 7.582 -1.403 1.00 88.31 183 PRO A C 1
ATOM 1544 O O . PRO A 1 183 ? 13.371 7.569 -0.438 1.00 88.31 183 PRO A O 1
ATOM 1547 N N . HIS A 1 184 ? 14.890 8.641 -1.694 1.00 85.12 184 HIS A N 1
ATOM 1548 C CA . HIS A 1 184 ? 15.134 9.747 -0.756 1.00 85.12 184 HIS A CA 1
ATOM 1549 C C . HIS A 1 184 ? 14.253 10.991 -0.967 1.00 85.12 184 HIS A C 1
ATOM 1551 O O . HIS A 1 184 ? 14.301 11.923 -0.170 1.00 85.12 184 HIS A O 1
ATOM 1557 N N . GLY A 1 185 ? 13.435 11.024 -2.018 1.00 84.06 185 GLY A N 1
ATOM 1558 C CA . GLY A 1 185 ? 12.598 12.168 -2.372 1.00 84.06 185 GLY A CA 1
ATOM 1559 C C . GLY A 1 185 ? 13.240 13.093 -3.409 1.00 84.06 185 GLY A C 1
ATOM 1560 O O . GLY A 1 185 ? 14.449 13.107 -3.622 1.00 84.06 185 GLY A O 1
ATOM 1561 N N . ARG A 1 186 ? 12.405 13.918 -4.053 1.00 81.31 186 ARG A N 1
ATOM 1562 C CA . ARG A 1 186 ? 12.761 14.731 -5.234 1.00 81.31 186 ARG A CA 1
ATOM 1563 C C . ARG A 1 186 ? 13.953 15.680 -5.042 1.00 81.31 186 ARG A C 1
ATOM 1565 O O . ARG A 1 186 ? 14.616 15.995 -6.021 1.00 81.31 186 ARG A O 1
ATOM 1572 N N . ASN A 1 187 ? 14.215 16.121 -3.815 1.00 84.19 187 ASN A N 1
ATOM 1573 C CA . ASN A 1 187 ? 15.234 17.134 -3.521 1.00 84.19 187 ASN A CA 1
ATOM 1574 C C . ASN A 1 187 ? 16.589 16.533 -3.108 1.00 84.19 187 ASN A C 1
ATOM 1576 O O . ASN A 1 187 ? 17.517 17.277 -2.814 1.00 84.19 187 ASN A O 1
ATOM 1580 N N . HIS A 1 188 ? 16.713 15.205 -3.048 1.00 84.62 188 HIS A N 1
ATOM 1581 C CA . HIS A 1 188 ? 17.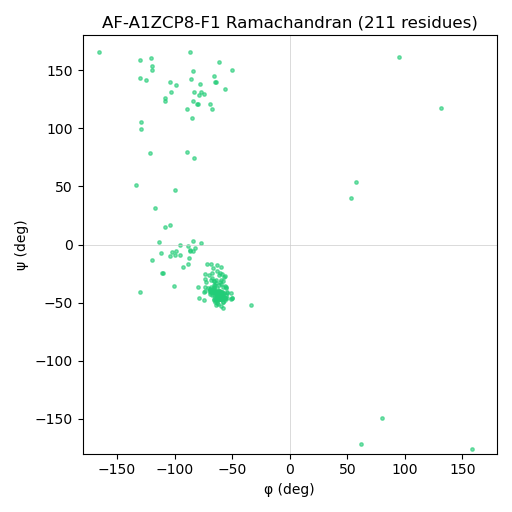963 14.561 -2.659 1.00 84.62 188 HIS A CA 1
ATOM 1582 C C . HIS A 1 188 ? 18.993 14.578 -3.800 1.00 84.62 188 HIS A C 1
ATOM 1584 O O . HIS A 1 188 ? 18.700 14.174 -4.928 1.00 84.62 188 HIS A O 1
ATOM 1590 N N . ILE A 1 189 ? 20.218 14.997 -3.486 1.00 80.62 189 ILE A N 1
ATOM 1591 C CA . ILE A 1 189 ? 21.355 14.973 -4.408 1.00 80.62 189 ILE A CA 1
ATOM 1592 C C . ILE A 1 189 ? 21.984 13.579 -4.337 1.00 80.62 189 ILE A C 1
ATOM 1594 O O . ILE A 1 189 ? 22.575 13.214 -3.328 1.00 80.62 189 ILE A O 1
ATOM 1598 N N . GLY A 1 190 ? 21.823 12.787 -5.396 1.00 83.31 190 GLY A N 1
ATOM 1599 C CA . GLY A 1 190 ? 22.323 11.416 -5.451 1.00 83.31 190 GLY A CA 1
ATOM 1600 C C . GLY A 1 190 ? 21.596 10.561 -6.486 1.00 83.31 190 GLY A C 1
ATOM 1601 O O . GLY A 1 190 ? 20.738 11.039 -7.232 1.00 83.31 190 GLY A O 1
ATOM 1602 N N . LYS A 1 191 ? 21.935 9.268 -6.538 1.00 84.62 191 LYS A N 1
ATOM 1603 C CA . LYS A 1 191 ? 21.296 8.320 -7.456 1.00 84.62 191 LYS A CA 1
ATOM 1604 C C . LYS A 1 191 ? 19.839 8.101 -7.051 1.00 84.62 191 LYS A C 1
ATOM 1606 O O . LYS A 1 191 ? 19.555 7.555 -5.990 1.00 84.62 191 LYS A O 1
ATOM 1611 N N . GLN A 1 192 ? 18.923 8.489 -7.935 1.00 90.06 192 GLN A N 1
ATOM 1612 C CA . GLN A 1 192 ? 17.490 8.295 -7.748 1.00 90.06 192 GLN A CA 1
ATOM 1613 C C . GLN A 1 192 ? 16.876 7.434 -8.846 1.00 90.06 192 GLN A C 1
ATOM 1615 O O . GLN A 1 192 ? 17.289 7.436 -10.009 1.00 90.06 192 GLN A O 1
ATOM 1620 N N . HIS A 1 193 ? 15.832 6.718 -8.463 1.00 92.31 193 HIS A N 1
ATOM 1621 C CA . HIS A 1 193 ? 15.101 5.783 -9.291 1.00 92.31 193 HIS A CA 1
ATOM 1622 C C . HIS A 1 193 ? 13.637 6.197 -9.409 1.00 92.31 193 HIS A C 1
ATOM 1624 O O . HIS A 1 193 ? 13.105 6.976 -8.616 1.00 92.31 193 HIS A O 1
ATOM 1630 N N . ASN A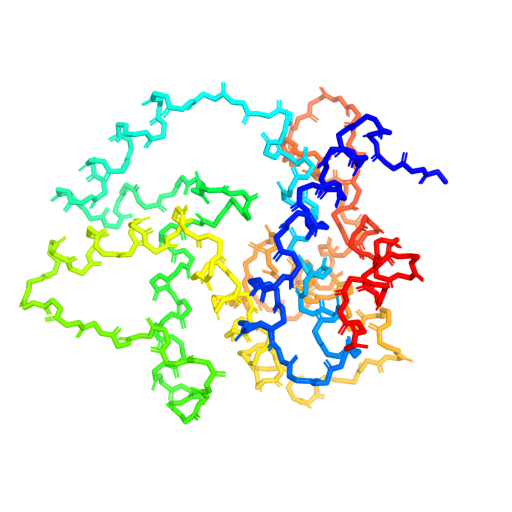 1 194 ? 12.977 5.673 -10.436 1.00 94.81 194 ASN A N 1
ATOM 1631 C CA . ASN A 1 194 ? 11.552 5.869 -10.631 1.00 94.81 194 ASN A CA 1
ATOM 1632 C C . ASN A 1 194 ? 10.785 4.761 -9.902 1.00 94.81 194 ASN A C 1
ATOM 1634 O O . ASN A 1 194 ? 10.891 3.591 -10.275 1.00 94.81 194 ASN A O 1
ATOM 1638 N N . TYR A 1 195 ? 9.991 5.148 -8.902 1.00 97.19 195 TYR A N 1
ATOM 1639 C CA . TYR A 1 195 ? 9.183 4.240 -8.083 1.00 97.19 195 TYR A CA 1
ATOM 1640 C C . TYR A 1 195 ? 8.349 3.271 -8.934 1.00 97.19 195 TYR A C 1
ATOM 1642 O O . TYR A 1 195 ? 8.322 2.064 -8.710 1.00 97.19 195 TYR A O 1
ATOM 1650 N N . THR A 1 196 ? 7.695 3.802 -9.968 1.00 97.94 196 THR A N 1
ATOM 1651 C CA . THR A 1 196 ? 6.751 3.040 -10.792 1.00 97.94 196 THR A CA 1
ATOM 1652 C C . THR A 1 196 ? 7.433 2.046 -11.724 1.00 97.94 196 THR A C 1
ATOM 1654 O O . THR A 1 196 ? 6.825 1.047 -12.098 1.00 97.94 196 THR A O 1
ATOM 1657 N N . ILE A 1 197 ? 8.692 2.298 -12.093 1.00 97.38 197 ILE A N 1
ATOM 1658 C CA . ILE A 1 197 ? 9.478 1.364 -12.902 1.00 97.38 197 ILE A CA 1
ATOM 1659 C C . ILE A 1 197 ? 9.910 0.167 -12.055 1.00 97.38 197 ILE A C 1
ATOM 1661 O O . ILE A 1 197 ? 9.810 -0.958 -12.529 1.00 97.38 197 ILE A O 1
ATOM 1665 N N . ILE A 1 198 ? 10.300 0.395 -10.797 1.00 96.81 198 ILE A N 1
ATOM 1666 C CA . ILE A 1 198 ? 10.609 -0.684 -9.847 1.00 96.81 198 ILE A CA 1
ATOM 1667 C C . ILE A 1 198 ? 9.367 -1.557 -9.616 1.00 96.81 198 ILE A C 1
ATOM 1669 O O . ILE A 1 198 ? 9.447 -2.780 -9.704 1.00 96.81 198 ILE A O 1
ATOM 1673 N N . ALA A 1 199 ? 8.207 -0.933 -9.381 1.00 98.25 199 ALA A N 1
ATOM 1674 C CA . ALA A 1 199 ? 6.939 -1.649 -9.229 1.00 98.25 199 ALA A CA 1
ATOM 1675 C C . ALA A 1 199 ? 6.602 -2.499 -10.469 1.00 98.25 199 ALA A C 1
ATOM 1677 O O . ALA A 1 199 ? 6.215 -3.661 -10.346 1.00 98.25 199 ALA A O 1
ATOM 1678 N N . LEU A 1 200 ? 6.777 -1.938 -11.672 1.00 98.19 200 LEU A N 1
ATOM 1679 C CA . LEU A 1 200 ? 6.519 -2.649 -12.924 1.00 98.19 200 LEU A CA 1
ATOM 1680 C C . LEU A 1 200 ? 7.487 -3.817 -13.154 1.00 98.19 200 LEU A C 1
ATOM 1682 O O . LEU A 1 200 ? 7.062 -4.858 -13.648 1.00 98.19 200 LEU A O 1
ATOM 1686 N N . ASP A 1 201 ? 8.766 -3.648 -12.825 1.00 97.00 201 ASP A N 1
ATOM 1687 C CA . ASP A 1 201 ? 9.777 -4.703 -12.927 1.00 97.00 201 ASP A CA 1
ATOM 1688 C C . ASP A 1 201 ? 9.407 -5.904 -12.045 1.00 97.00 201 ASP A C 1
ATOM 1690 O O . ASP A 1 201 ? 9.244 -7.016 -12.551 1.00 97.00 201 ASP A O 1
ATOM 1694 N N . PHE A 1 202 ? 9.134 -5.659 -10.760 1.00 97.75 202 PHE A N 1
ATOM 1695 C CA . PHE A 1 202 ? 8.696 -6.701 -9.831 1.00 97.75 202 PHE A CA 1
ATOM 1696 C C . PHE A 1 202 ? 7.412 -7.398 -10.303 1.00 97.75 202 PHE A C 1
ATOM 1698 O O . PHE A 1 202 ? 7.325 -8.627 -10.269 1.00 97.75 202 PHE A O 1
ATOM 1705 N N . PHE A 1 203 ? 6.431 -6.639 -10.802 1.00 98.00 203 PHE A N 1
ATOM 1706 C CA . PHE A 1 203 ? 5.192 -7.206 -11.337 1.00 98.00 203 PHE A CA 1
ATOM 1707 C C . PHE A 1 203 ? 5.432 -8.170 -12.502 1.00 98.00 203 PHE A C 1
ATOM 1709 O O . PHE A 1 203 ? 4.832 -9.242 -12.545 1.00 98.00 203 PHE A O 1
ATOM 1716 N N . LYS A 1 204 ? 6.314 -7.798 -13.436 1.00 96.69 204 LYS A N 1
ATOM 1717 C CA . LYS A 1 204 ? 6.599 -8.594 -14.635 1.00 96.69 204 LYS A CA 1
ATOM 1718 C C . LYS A 1 204 ? 7.342 -9.886 -14.325 1.00 96.69 204 LYS A C 1
ATOM 1720 O O . LYS A 1 204 ? 7.083 -10.891 -14.983 1.00 96.69 204 LYS A O 1
ATOM 1725 N N . TYR A 1 205 ? 8.270 -9.852 -13.373 1.00 96.06 205 TYR A N 1
ATOM 1726 C CA . TYR A 1 205 ? 9.236 -10.937 -13.220 1.00 96.06 205 TYR A CA 1
ATOM 1727 C C . TYR A 1 205 ? 9.052 -11.778 -11.960 1.00 96.06 205 TYR A C 1
ATOM 1729 O O . TYR A 1 205 ? 9.449 -12.939 -11.982 1.00 96.06 205 TYR A O 1
ATOM 1737 N N . GLU A 1 206 ? 8.440 -11.255 -10.893 1.00 96.38 206 GLU A N 1
ATOM 1738 C CA . GLU A 1 206 ? 8.444 -11.926 -9.584 1.00 96.38 206 GLU A CA 1
ATOM 1739 C C . GLU A 1 206 ? 7.060 -12.053 -8.938 1.00 96.38 206 GLU A C 1
ATOM 1741 O O . GLU A 1 206 ? 6.734 -13.111 -8.397 1.00 96.38 206 GLU A O 1
ATOM 1746 N N . ALA A 1 207 ? 6.217 -11.019 -9.025 1.00 97.12 207 ALA A N 1
ATOM 1747 C CA . ALA A 1 207 ? 4.973 -10.933 -8.257 1.00 97.12 207 ALA A CA 1
ATOM 1748 C C . ALA A 1 207 ? 4.049 -12.146 -8.452 1.00 97.12 207 ALA A C 1
ATOM 1750 O O . ALA A 1 207 ? 3.540 -12.697 -7.478 1.00 97.12 207 ALA A O 1
ATOM 1751 N N . LEU A 1 208 ? 3.890 -12.616 -9.694 1.00 96.62 208 LEU A N 1
ATOM 1752 C CA . LEU A 1 208 ? 3.018 -13.752 -9.995 1.00 96.62 208 LEU A CA 1
ATOM 1753 C C . LEU A 1 208 ? 3.525 -15.069 -9.383 1.00 96.62 208 LEU A C 1
ATOM 1755 O O . LEU A 1 208 ? 2.725 -15.922 -9.011 1.00 96.62 208 LEU A O 1
ATOM 1759 N N . LYS A 1 209 ? 4.843 -15.253 -9.233 1.00 96.25 209 LYS A N 1
ATOM 1760 C CA . LYS A 1 209 ? 5.409 -16.463 -8.607 1.00 96.25 209 LYS A CA 1
ATOM 1761 C C . LYS A 1 209 ? 5.023 -16.552 -7.127 1.00 96.25 209 LYS A C 1
ATOM 1763 O O . LYS A 1 209 ? 4.768 -17.640 -6.619 1.00 96.25 209 LYS A O 1
ATOM 1768 N N . LEU A 1 210 ? 4.940 -15.401 -6.457 1.00 95.44 210 LEU A N 1
ATOM 1769 C CA . LEU A 1 210 ? 4.561 -15.294 -5.048 1.00 95.44 210 LEU A CA 1
ATOM 1770 C C . LEU A 1 210 ? 3.059 -15.526 -4.838 1.00 95.44 210 LEU A C 1
ATOM 1772 O O . LEU A 1 210 ? 2.668 -16.136 -3.841 1.00 95.44 210 LEU A O 1
ATOM 1776 N N . THR A 1 211 ? 2.225 -15.066 -5.774 1.00 94.12 211 THR A N 1
ATOM 1777 C CA . THR A 1 211 ? 0.760 -15.044 -5.627 1.00 94.12 211 THR A CA 1
ATOM 1778 C C . THR A 1 211 ? 0.029 -16.184 -6.328 1.00 94.12 211 THR A C 1
ATOM 1780 O O . THR A 1 211 ? -1.167 -16.361 -6.088 1.00 94.12 211 THR A O 1
ATOM 1783 N N . LYS A 1 212 ? 0.713 -16.983 -7.158 1.00 90.50 212 LYS A N 1
ATOM 1784 C CA . LYS A 1 212 ? 0.173 -18.260 -7.644 1.00 90.50 212 LYS A CA 1
ATOM 1785 C C . LYS A 1 212 ? -0.197 -19.144 -6.454 1.00 90.50 212 LYS A C 1
ATOM 1787 O O . LYS A 1 212 ? 0.573 -19.238 -5.487 1.00 90.50 212 LYS A O 1
ATOM 1792 N N . GLN A 1 213 ? -1.385 -19.738 -6.509 1.00 64.69 213 GLN A N 1
ATOM 1793 C CA . GLN A 1 213 ? -1.830 -20.711 -5.515 1.00 64.69 213 GLN A CA 1
ATOM 1794 C C . GLN A 1 213 ? -0.998 -21.986 -5.631 1.00 64.69 213 GLN A C 1
ATOM 1796 O O . GLN A 1 213 ? -0.668 -22.382 -6.766 1.00 64.69 213 GLN A O 1
#

Foldseek 3Di:
DQPPVVLSVVLLVVLLVCLVLLCVQADVDLLRSLLLCLLQSLLLSVPVVDDDPVVVVVLLVCCLVPNDVSQPWFEASSGDTNNQLVVLLVLCVPQVCVDPPNSVDDPDPDPSVVSNVSRVLRRDPSSVSRSSNSLVVSLCRVCVVPDDPDSLRVSLLSSLCSVPPVVDDSVVSNVLSPQQQPPPGRPDDDDTDRRSVNSSVCSVPPSSVSRPD

Organism: NCBI:txid313606

Secondary structure (DSSP, 8-state):
--TTHHHHHHHHHHHHHTHHHHHHHS-SSHHHHHHHHHHHHHHHHHHHH---HHHHHHHHHHHHHHGGGG--S-BTTTTB-HHHHHHHHHHHHHH-TT-SS-TT----SSHHHHHHHHHHHHTSHHHHHHHHHHHHHHHHHHTTTPPPSSHHHHHHHHHHHHHH-TTS-HHHHHHHTT-EEETT-TT--S--EEHHHHHHHHIIIIIHHHH--

Mean predicted aligned error: 3.93 Å

Nearest PDB structures (foldseek):
  8d2s-assembly1_A  TM=1.898E-01  e=9.231E-01  Danio rerio

pLDDT: mean 93.09, std 8.11, range [46.97, 98.81]

Solvent-accessible surface area (backbone atoms only — not comparable to full-atom values): 11623 Å² total; per-residue (Å²): 134,74,71,61,59,70,42,42,51,52,42,49,52,54,50,60,77,39,30,69,54,47,63,73,42,40,57,86,52,30,67,60,23,13,50,42,52,18,41,44,45,51,31,35,41,43,40,74,74,53,84,62,68,66,64,47,53,54,42,52,53,44,20,35,75,69,33,76,90,44,19,88,52,62,33,48,54,65,46,47,29,57,51,56,50,55,52,49,26,54,48,35,58,74,76,44,64,86,47,85,57,62,79,62,67,72,92,54,92,44,74,49,47,43,42,45,49,48,55,56,36,41,61,31,70,61,43,44,40,32,52,41,48,39,48,51,52,51,49,49,64,78,44,64,87,61,85,61,95,39,71,69,54,45,46,21,38,51,18,18,18,67,77,75,44,73,88,56,57,68,73,58,28,56,57,46,41,73,42,55,32,30,86,77,38,77,85,54,91,70,93,57,38,38,54,23,55,51,19,49,49,42,39,75,76,46,30,46,76,64,36,52,129

Radius of gyration: 16.51 Å; Cα contacts (8 Å, |Δi|>4): 274; chains: 1; bounding box: 41×38×45 Å